Protein AF-A0AAV8VA50-F1 (afdb_monomer)

Organism: NCBI:txid1586481

pLDDT: mean 76.72, std 20.13, range [25.02, 95.19]

Sequence (181 aa):
MITVNNQKGHKFLLEPATVEKYDLPSNEISIQPIIEIFHIEKNKELKMLPRLKENVWYPSHFEKMCVGLSMALLNHDVAATITHLIRSGKIRESHETTAWFLRILFKWFSIMSSTHASVALSHHNSNIYEETVAFLKEFIDIIQKIHVTSGDTGIVHWKPFSKRFASRYPNCFRFTGGISR

Foldseek 3Di:
DDPPPPPLDWWKFFDPVVCVVVVAPARTADCVLVVLLCVVCVPPPDHLLPQQDPCLVVPDPVRVVDVSSVCSSLDLSSLVVSVVCVVVVNDPSNNNVNSVVSVLVNLVVCAVPDPDCVSHCHVPPVVSNVVVVVSVVVSVVRVQRIWIDRPPDDIDRDDVDDVVNCVVCVPPPPPPPPPDD

Secondary structure (DSSP, 8-state):
-------SPPEEE--HHHHHHTT-S-SEE-SHHHHHHHHHHTT-SS-S-TT--GGGTS--TTGGG-HHHHHHHS-HHHHHHHHHHHHTTSS-GGGHHHHHHHHHHHHHHHHHH--STTTSS-TTSHHHHHHHHHHHHHHHHHHHH-EEEPSSS-EEE--SS-HHHHTT-TTTT--------

Solvent-accessible surface area (backbone atoms only — not comparable to full-atom values): 10781 Å² total; per-residue (Å²): 136,84,78,73,79,77,63,84,52,72,42,41,32,54,43,66,74,58,28,64,75,67,72,41,79,33,49,51,49,62,69,59,61,62,53,52,48,52,62,70,39,68,84,43,92,80,50,96,56,78,72,61,53,75,54,69,82,63,52,51,83,69,48,72,70,37,63,67,51,54,49,43,65,48,26,54,67,51,22,53,50,48,50,52,34,31,77,68,69,77,44,66,64,50,44,48,31,29,24,54,49,31,41,53,51,29,52,52,47,53,48,76,67,40,85,48,71,90,66,26,96,32,79,88,44,60,66,64,34,51,53,51,53,53,49,51,54,51,51,51,53,54,63,66,49,32,34,29,34,42,67,101,62,62,83,39,76,57,59,97,65,52,75,71,53,50,74,71,44,73,76,81,74,72,84,70,83,76,82,78,128

Structure (mmCIF, N/CA/C/O backbone):
data_AF-A0AAV8VA50-F1
#
_entry.id   AF-A0AAV8VA50-F1
#
loop_
_atom_site.group_PDB
_atom_site.id
_atom_site.type_symbol
_atom_site.label_atom_id
_atom_site.label_alt_id
_atom_site.label_comp_id
_atom_site.label_asym_id
_atom_site.label_entity_id
_atom_site.label_seq_id
_atom_site.pdbx_PDB_ins_code
_atom_site.Cartn_x
_atom_site.Cartn_y
_atom_site.Cartn_z
_atom_site.occupancy
_atom_site.B_iso_or_equiv
_atom_site.auth_seq_id
_atom_site.auth_comp_id
_atom_site.auth_asym_id
_atom_site.auth_atom_id
_atom_site.pdbx_PDB_model_num
ATOM 1 N N . MET A 1 1 ? -21.918 0.859 18.559 1.00 28.69 1 MET A N 1
ATOM 2 C CA . MET A 1 1 ? -22.172 0.551 17.136 1.00 28.69 1 MET A CA 1
ATOM 3 C C . MET A 1 1 ? -22.003 1.863 16.378 1.00 28.69 1 MET A C 1
ATOM 5 O O . MET A 1 1 ? -22.916 2.673 16.381 1.00 28.69 1 MET A O 1
ATOM 9 N N . ILE A 1 2 ? -20.788 2.177 15.913 1.00 25.02 2 ILE A N 1
ATOM 10 C CA . ILE A 1 2 ? -20.514 3.468 15.260 1.00 25.02 2 ILE A CA 1
ATOM 11 C C . ILE A 1 2 ? -20.780 3.278 13.772 1.00 25.02 2 ILE A C 1
ATOM 13 O O . ILE A 1 2 ? -19.996 2.651 13.064 1.00 25.02 2 ILE A O 1
ATOM 17 N N . THR A 1 3 ? -21.922 3.782 13.323 1.00 25.19 3 THR A N 1
ATOM 18 C CA . THR A 1 3 ? -22.263 3.941 11.914 1.00 25.19 3 THR A CA 1
ATOM 19 C C . THR A 1 3 ? -21.300 4.971 11.331 1.00 25.19 3 THR A C 1
ATOM 21 O O . THR A 1 3 ? -21.495 6.177 11.467 1.00 25.19 3 THR A O 1
ATOM 24 N N . VAL A 1 4 ? -20.212 4.506 10.714 1.00 36.41 4 VAL A N 1
ATOM 25 C CA . VAL A 1 4 ? -19.448 5.342 9.786 1.00 36.41 4 VAL A CA 1
ATOM 26 C C . VAL A 1 4 ? -20.421 5.650 8.657 1.00 36.41 4 VAL A C 1
ATOM 28 O O . VAL A 1 4 ? -20.824 4.742 7.933 1.00 36.41 4 VAL A O 1
ATOM 31 N N . ASN A 1 5 ? -20.880 6.901 8.584 1.00 27.91 5 ASN A N 1
ATOM 32 C CA . ASN A 1 5 ? -21.778 7.371 7.539 1.00 27.91 5 ASN A CA 1
ATOM 33 C C . ASN A 1 5 ? -21.207 6.950 6.184 1.00 27.91 5 ASN A C 1
ATOM 35 O O . ASN A 1 5 ? -20.202 7.493 5.724 1.00 27.91 5 ASN A O 1
ATOM 39 N N . ASN A 1 6 ? -21.843 5.946 5.585 1.00 37.25 6 ASN A N 1
ATOM 40 C CA . ASN A 1 6 ? -21.560 5.458 4.251 1.00 37.25 6 ASN A CA 1
ATOM 41 C C . ASN A 1 6 ? -21.956 6.587 3.293 1.00 37.25 6 ASN A C 1
ATOM 43 O O . ASN A 1 6 ? -23.096 6.660 2.834 1.00 37.25 6 ASN A O 1
ATOM 47 N N . GLN A 1 7 ? -21.042 7.534 3.049 1.00 42.56 7 GLN A N 1
ATOM 48 C CA . GLN A 1 7 ? -21.125 8.371 1.857 1.00 42.56 7 GLN A CA 1
ATOM 49 C C . GLN A 1 7 ? -21.269 7.385 0.706 1.00 42.56 7 GLN A C 1
ATOM 51 O O . GLN A 1 7 ? -20.418 6.509 0.612 1.00 42.56 7 GLN A O 1
ATOM 56 N N . LYS A 1 8 ? -22.353 7.465 -0.080 1.00 49.28 8 LYS A N 1
ATOM 57 C CA . LYS A 1 8 ? -22.613 6.612 -1.255 1.00 49.28 8 LYS A CA 1
ATOM 58 C C . LYS A 1 8 ? -21.298 6.381 -2.012 1.00 49.28 8 LYS A C 1
ATOM 60 O O . LYS A 1 8 ? -20.819 7.266 -2.714 1.00 49.28 8 LYS A O 1
ATOM 65 N N . GLY A 1 9 ? -20.665 5.244 -1.733 1.00 59.44 9 GLY A N 1
ATOM 66 C CA . GLY A 1 9 ? -19.209 5.170 -1.757 1.00 59.44 9 GLY A CA 1
ATOM 67 C C . GLY A 1 9 ? -18.701 4.702 -3.099 1.00 59.44 9 GLY A C 1
ATOM 68 O O . GLY A 1 9 ? -19.169 3.696 -3.626 1.00 59.44 9 GLY A O 1
ATOM 69 N N . HIS A 1 10 ? -17.729 5.423 -3.641 1.00 69.44 10 HIS A N 1
ATOM 70 C CA . HIS A 1 10 ? -16.910 4.918 -4.729 1.00 69.44 10 HIS A CA 1
ATOM 71 C C . HIS A 1 10 ? -16.141 3.689 -4.234 1.00 69.44 10 HIS A C 1
ATOM 73 O O . HIS A 1 10 ? -15.334 3.804 -3.313 1.00 69.44 10 HIS A O 1
ATOM 79 N N . LYS A 1 11 ? -16.403 2.520 -4.821 1.00 81.00 11 LYS A N 1
ATOM 80 C CA . LYS A 1 11 ? -15.622 1.306 -4.553 1.00 81.00 11 LYS A CA 1
ATOM 81 C C . LYS A 1 11 ? -14.537 1.164 -5.600 1.00 81.00 11 LYS A C 1
ATOM 83 O O . LYS A 1 11 ? -14.829 1.318 -6.782 1.00 81.00 11 LYS A O 1
ATOM 88 N N . PHE A 1 12 ? -13.323 0.855 -5.166 1.00 85.00 12 PHE A N 1
ATOM 89 C CA . PHE A 1 12 ? -12.201 0.568 -6.049 1.00 85.00 12 PHE A CA 1
ATOM 90 C C . PHE A 1 12 ? -12.125 -0.940 -6.263 1.00 85.00 12 PHE A C 1
ATOM 92 O O . PHE A 1 12 ? -11.953 -1.691 -5.305 1.00 85.00 12 PHE A O 1
ATOM 99 N N . LEU A 1 13 ? -12.281 -1.374 -7.510 1.00 88.56 13 LEU A N 1
ATOM 100 C CA . LEU A 1 13 ? -12.269 -2.778 -7.900 1.00 88.56 13 LEU A CA 1
ATOM 101 C C . LEU A 1 13 ? -11.095 -3.049 -8.839 1.00 88.56 13 LEU A C 1
ATOM 103 O O . LEU A 1 13 ? -10.863 -2.304 -9.793 1.00 88.56 13 LEU A O 1
ATOM 107 N N . LEU A 1 14 ? -10.376 -4.131 -8.569 1.00 87.62 14 LEU A N 1
ATOM 108 C CA . LEU A 1 14 ? -9.370 -4.696 -9.457 1.00 87.62 14 LEU A CA 1
ATOM 109 C C . LEU A 1 14 ? -10.035 -5.474 -10.596 1.00 87.62 14 LEU A C 1
ATOM 111 O O . LEU A 1 14 ? -11.108 -6.061 -10.431 1.00 87.62 14 LEU A O 1
ATOM 115 N N . GLU A 1 15 ? -9.367 -5.503 -11.747 1.00 88.25 15 GLU A N 1
ATOM 116 C CA . GLU A 1 15 ? -9.744 -6.373 -12.859 1.00 88.25 15 GLU A CA 1
ATOM 117 C C . GLU A 1 15 ? -9.572 -7.853 -12.456 1.00 88.25 15 GLU A C 1
ATOM 119 O O . GLU A 1 15 ? -8.548 -8.193 -11.851 1.00 88.25 15 GLU A O 1
ATOM 124 N N . PRO A 1 16 ? -10.503 -8.757 -12.823 1.00 87.31 16 PRO A N 1
ATOM 125 C CA . PRO A 1 16 ? -10.406 -10.184 -12.495 1.00 87.31 16 PRO A CA 1
ATOM 126 C C . PRO A 1 16 ? -9.080 -10.834 -12.915 1.00 87.31 16 PRO A C 1
ATOM 128 O O . PRO A 1 16 ? -8.490 -11.576 -12.138 1.00 87.31 16 PRO A O 1
ATOM 131 N N . ALA A 1 17 ? -8.543 -10.467 -14.084 1.00 88.88 17 ALA A N 1
ATOM 132 C CA . ALA A 1 17 ? -7.255 -10.969 -14.566 1.00 88.88 17 ALA A CA 1
ATOM 133 C C . ALA A 1 17 ? -6.084 -10.612 -13.631 1.00 88.88 17 ALA A C 1
ATOM 135 O O . ALA A 1 17 ? -5.127 -11.371 -13.500 1.00 88.88 17 ALA A O 1
ATOM 136 N N . THR A 1 18 ? -6.156 -9.460 -12.956 1.00 87.88 18 THR A N 1
ATOM 137 C CA . THR A 1 18 ? -5.148 -9.060 -11.965 1.00 87.88 18 THR A CA 1
ATOM 138 C C . THR A 1 18 ? -5.300 -9.878 -10.684 1.00 87.88 18 THR A C 1
ATOM 140 O O . THR A 1 18 ? -4.304 -10.316 -10.119 1.00 87.88 18 THR A O 1
ATOM 143 N N . VAL A 1 19 ? -6.534 -10.130 -10.245 1.00 90.94 19 VAL A N 1
ATOM 144 C CA . VAL A 1 19 ? -6.821 -10.946 -9.054 1.00 90.94 19 VAL A CA 1
ATOM 145 C C . VAL A 1 19 ? -6.282 -12.366 -9.223 1.00 90.94 19 VAL A C 1
ATOM 147 O O . VAL A 1 19 ? -5.590 -12.851 -8.334 1.00 90.94 19 VAL A O 1
ATOM 150 N N . GLU A 1 20 ? -6.515 -12.989 -10.380 1.00 91.94 20 GLU A N 1
ATOM 151 C CA . GLU A 1 20 ? -6.007 -14.330 -10.698 1.00 91.94 20 GLU A CA 1
ATOM 152 C C . GLU A 1 20 ? -4.478 -14.367 -10.794 1.00 91.94 20 GLU A C 1
ATOM 154 O O . GLU A 1 20 ? -3.840 -15.266 -10.253 1.00 91.94 20 GLU A O 1
ATOM 159 N N . LYS A 1 21 ? -3.865 -13.363 -11.436 1.00 92.00 21 LYS A N 1
ATOM 160 C CA . LYS A 1 21 ? -2.406 -13.295 -11.604 1.00 92.00 21 LYS A CA 1
ATOM 161 C C . LYS A 1 21 ? -1.648 -13.253 -10.272 1.00 92.00 21 LYS A C 1
ATOM 163 O O . LYS A 1 21 ? -0.538 -13.775 -10.196 1.00 92.00 21 LYS A O 1
ATOM 168 N N . TYR A 1 22 ? -2.211 -12.597 -9.259 1.00 90.00 22 TYR A N 1
ATOM 169 C CA . TYR A 1 22 ? -1.572 -12.410 -7.952 1.00 90.00 22 TYR A CA 1
ATOM 170 C C . TYR A 1 22 ? -2.204 -13.240 -6.828 1.00 90.00 22 TYR A C 1
ATOM 172 O O . TYR A 1 22 ? -1.836 -13.027 -5.675 1.00 90.00 22 TYR A O 1
ATOM 180 N N . ASP A 1 23 ? -3.122 -14.157 -7.153 1.00 92.19 23 ASP A N 1
ATOM 181 C CA . ASP A 1 23 ? -3.826 -15.025 -6.196 1.00 92.19 23 ASP A CA 1
ATOM 182 C C . ASP A 1 23 ? -4.460 -14.237 -5.029 1.00 92.19 23 ASP A C 1
ATOM 184 O O . ASP A 1 23 ? -4.255 -14.517 -3.848 1.00 92.19 23 ASP A O 1
ATOM 188 N N . LEU A 1 24 ? -5.179 -13.158 -5.362 1.00 91.94 24 LEU A N 1
ATOM 189 C CA . LEU A 1 24 ? -5.756 -12.261 -4.359 1.00 91.94 24 LEU A CA 1
ATOM 190 C C . LEU A 1 24 ? -7.121 -12.780 -3.866 1.00 91.94 24 LEU A C 1
ATOM 192 O O . LEU A 1 24 ? -7.967 -13.153 -4.679 1.00 91.94 24 LEU A O 1
ATOM 196 N N . PRO A 1 25 ? -7.413 -12.717 -2.552 1.00 90.06 25 PRO A N 1
ATOM 197 C CA . PRO A 1 25 ? -8.649 -13.268 -1.978 1.00 90.06 25 PRO A CA 1
ATOM 198 C C . PRO A 1 25 ? -9.898 -12.421 -2.262 1.00 90.06 25 PRO A C 1
ATOM 200 O O . PRO A 1 25 ? -11.024 -12.856 -2.032 1.00 90.06 25 PRO A O 1
ATOM 203 N N . SER A 1 26 ? -9.717 -11.175 -2.701 1.00 91.62 26 SER A N 1
ATOM 204 C CA . SER A 1 26 ? -10.791 -10.230 -3.005 1.00 91.62 26 SER A CA 1
ATOM 205 C C . SER A 1 26 ? -10.391 -9.325 -4.165 1.00 91.62 26 SER A C 1
ATOM 207 O O . SER A 1 26 ? -9.210 -9.049 -4.373 1.00 91.62 26 SER A O 1
ATOM 209 N N . ASN A 1 27 ? -11.375 -8.801 -4.889 1.00 90.31 27 ASN A N 1
ATOM 210 C CA . ASN A 1 27 ? -11.170 -7.798 -5.930 1.00 90.31 27 ASN A CA 1
ATOM 211 C C . ASN A 1 27 ? -11.314 -6.353 -5.418 1.00 90.31 27 ASN A C 1
ATOM 213 O O . ASN A 1 27 ? -11.042 -5.420 -6.166 1.00 90.31 27 ASN A O 1
ATOM 217 N N . GLU A 1 28 ? -11.755 -6.141 -4.176 1.00 90.12 28 GLU A N 1
ATOM 218 C CA . GLU A 1 28 ? -12.014 -4.804 -3.631 1.00 90.12 28 GLU A CA 1
ATOM 219 C C . GLU A 1 28 ? -10.792 -4.233 -2.894 1.00 90.12 28 GLU A C 1
ATOM 221 O O . GLU A 1 28 ? -10.244 -4.855 -1.981 1.00 90.12 28 GLU A O 1
ATOM 226 N N . ILE A 1 29 ? -10.407 -3.005 -3.249 1.00 90.25 29 ILE A N 1
ATOM 227 C CA . ILE A 1 29 ? -9.445 -2.195 -2.493 1.00 90.25 29 ILE A CA 1
ATOM 228 C C . ILE A 1 29 ? -10.238 -1.279 -1.564 1.00 90.25 29 ILE A C 1
ATOM 230 O O . ILE A 1 29 ? -11.045 -0.462 -2.013 1.00 90.25 29 ILE A O 1
ATOM 234 N N . SER A 1 30 ? -9.993 -1.391 -0.258 1.00 88.50 30 SER A N 1
ATOM 235 C CA . SER A 1 30 ? -10.773 -0.684 0.755 1.00 88.50 30 SER A CA 1
ATOM 236 C C . SER A 1 30 ? -9.888 -0.023 1.800 1.00 88.50 30 SER A C 1
ATOM 238 O O . SER A 1 30 ? -8.818 -0.513 2.133 1.00 88.50 30 SER A O 1
ATOM 240 N N . ILE A 1 31 ? -10.358 1.081 2.380 1.00 87.94 31 ILE A N 1
ATOM 241 C CA . ILE A 1 31 ? -9.683 1.734 3.512 1.00 87.94 31 ILE A CA 1
ATOM 242 C C . ILE A 1 31 ? -10.010 1.067 4.861 1.00 87.94 31 ILE A C 1
ATOM 244 O O . ILE A 1 31 ? -9.336 1.304 5.863 1.00 87.94 31 ILE A O 1
ATOM 248 N N . GLN A 1 32 ? -11.029 0.201 4.885 1.00 89.44 32 GLN A N 1
ATOM 249 C CA . GLN A 1 32 ? -11.508 -0.492 6.083 1.00 89.44 32 GLN A CA 1
ATOM 250 C C . GLN A 1 32 ? -10.420 -1.207 6.900 1.00 89.44 32 GLN A C 1
ATOM 252 O O . GLN A 1 32 ? -10.406 -0.997 8.111 1.00 89.44 32 GLN A O 1
ATOM 257 N N . PRO A 1 33 ? -9.471 -1.973 6.322 1.00 89.81 33 PRO A N 1
ATOM 258 C CA . PRO A 1 33 ? -8.460 -2.640 7.139 1.00 89.81 33 PRO A CA 1
ATOM 259 C C . PRO A 1 33 ? -7.582 -1.658 7.914 1.00 89.81 33 PRO A C 1
ATOM 261 O O . PRO A 1 33 ? -7.209 -1.934 9.048 1.00 89.81 33 PRO A O 1
ATOM 264 N N . ILE A 1 34 ? -7.303 -0.474 7.366 1.00 90.50 34 ILE A N 1
ATOM 265 C CA . ILE A 1 34 ? -6.522 0.550 8.069 1.00 90.50 34 ILE A CA 1
ATOM 266 C C . ILE A 1 34 ? -7.330 1.130 9.242 1.00 90.50 34 ILE A C 1
ATOM 268 O O . ILE A 1 34 ? -6.785 1.369 10.320 1.00 90.50 34 ILE A O 1
ATOM 272 N N . ILE A 1 35 ? -8.642 1.312 9.060 1.00 89.56 35 ILE A N 1
ATOM 273 C CA . ILE A 1 35 ? -9.551 1.736 10.133 1.00 89.56 35 ILE A CA 1
ATOM 274 C C . ILE A 1 35 ? -9.602 0.667 11.231 1.00 89.56 35 ILE A C 1
ATOM 276 O O . ILE A 1 35 ? -9.486 1.003 12.410 1.00 89.56 35 ILE A O 1
ATOM 280 N N 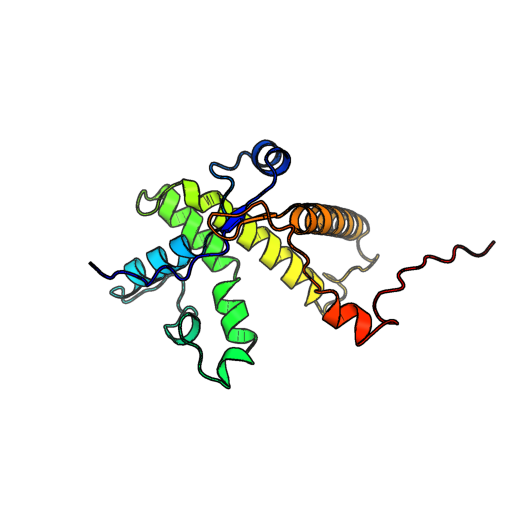. GLU A 1 36 ? -9.743 -0.611 10.870 1.00 90.50 36 GLU A N 1
ATOM 281 C CA . GLU A 1 36 ? -9.747 -1.739 11.812 1.00 90.50 36 GLU A CA 1
ATOM 282 C C . GLU A 1 36 ? -8.446 -1.768 12.636 1.00 90.50 36 GLU A C 1
ATOM 284 O O . GLU A 1 36 ? -8.497 -1.829 13.867 1.00 90.50 36 GLU A O 1
ATOM 289 N N . ILE A 1 37 ? -7.285 -1.609 11.987 1.00 90.69 37 ILE A N 1
ATOM 290 C CA . ILE A 1 37 ? -5.981 -1.514 12.665 1.00 90.69 37 ILE A CA 1
ATOM 291 C C . ILE A 1 37 ? -5.958 -0.355 13.653 1.00 90.69 37 ILE A C 1
ATOM 293 O O . ILE A 1 37 ? -5.591 -0.541 14.813 1.00 90.69 37 ILE A O 1
ATOM 297 N N . PHE A 1 38 ? -6.385 0.830 13.220 1.00 89.62 38 PHE A N 1
ATOM 298 C CA . PHE A 1 38 ? -6.376 2.016 14.067 1.00 89.62 38 PHE A CA 1
ATOM 299 C C . PHE A 1 38 ? -7.179 1.808 15.363 1.00 89.62 38 PHE A C 1
ATOM 301 O O . PHE A 1 38 ? -6.736 2.209 16.440 1.00 89.62 38 PHE A O 1
ATOM 308 N N . HIS A 1 39 ? -8.320 1.119 15.285 1.00 88.75 39 HIS A N 1
ATOM 309 C CA . HIS A 1 39 ? -9.128 0.782 16.459 1.00 88.75 39 HIS A CA 1
ATOM 310 C C . HIS A 1 39 ? -8.465 -0.275 17.352 1.00 88.75 39 HIS A C 1
ATOM 312 O O . HIS A 1 39 ? -8.472 -0.125 18.573 1.00 88.75 39 HIS A O 1
ATOM 318 N N . ILE A 1 40 ? -7.854 -1.311 16.766 1.00 88.75 40 ILE A N 1
ATOM 319 C CA . ILE A 1 40 ? -7.131 -2.359 17.507 1.00 88.75 40 ILE A CA 1
ATOM 320 C C . ILE A 1 40 ? -5.931 -1.775 18.268 1.00 88.75 40 ILE A C 1
ATOM 322 O O . ILE A 1 40 ? -5.599 -2.232 19.363 1.00 88.75 40 ILE A O 1
ATOM 326 N N . GLU A 1 41 ? -5.255 -0.782 17.693 1.00 87.75 41 GLU A N 1
ATOM 327 C CA . GLU A 1 41 ? -4.063 -0.168 18.283 1.00 87.75 41 GLU A CA 1
ATOM 328 C C . GLU A 1 41 ? -4.363 0.999 19.224 1.00 87.75 41 GLU A C 1
ATOM 330 O O . GLU A 1 41 ? -3.473 1.416 19.964 1.00 87.75 41 GLU A O 1
ATOM 335 N N . LYS A 1 42 ? -5.599 1.516 19.248 1.00 85.31 42 LYS A N 1
ATOM 336 C CA . LYS A 1 42 ? -5.959 2.709 20.031 1.00 85.31 42 LYS A CA 1
ATOM 337 C C . LYS A 1 42 ? -5.609 2.584 21.518 1.00 85.31 42 LYS A C 1
ATOM 339 O O . LYS A 1 42 ? -5.127 3.553 22.096 1.00 85.31 42 LYS A O 1
ATOM 344 N N . ASN A 1 43 ? -5.795 1.394 22.091 1.00 83.69 43 ASN A N 1
ATOM 345 C CA . ASN A 1 43 ? -5.610 1.122 23.522 1.00 83.69 43 ASN A CA 1
ATOM 346 C C . ASN A 1 43 ? -4.264 0.457 23.864 1.00 83.69 43 ASN A C 1
ATOM 348 O O . ASN A 1 43 ? -4.067 0.040 25.001 1.00 83.69 43 ASN A O 1
ATOM 352 N N . LYS A 1 44 ? -3.354 0.301 22.895 1.00 86.19 44 LYS A N 1
ATOM 353 C CA . LYS A 1 44 ? -2.034 -0.294 23.136 1.00 86.19 44 LYS A CA 1
ATOM 354 C C . LYS A 1 44 ? -1.008 0.795 23.425 1.00 86.19 44 LYS A C 1
ATOM 356 O O . LYS A 1 44 ? -0.966 1.802 22.720 1.00 86.19 44 LYS A O 1
ATOM 361 N N . GLU A 1 45 ? -0.137 0.548 24.399 1.00 85.19 45 GLU A N 1
ATOM 362 C CA . GLU A 1 45 ? 1.016 1.417 24.669 1.00 85.19 45 GLU A CA 1
ATOM 363 C C . GLU A 1 45 ? 2.040 1.364 23.527 1.00 85.19 45 GLU A C 1
ATOM 365 O O . GLU A 1 45 ? 2.550 2.394 23.091 1.00 85.19 45 GLU A O 1
ATOM 370 N N . LEU A 1 46 ? 2.282 0.166 22.983 1.00 87.12 46 LEU A N 1
ATOM 371 C CA . LEU A 1 46 ? 3.161 -0.056 21.836 1.00 87.12 46 LEU A CA 1
ATOM 372 C C . LEU A 1 46 ? 2.328 -0.309 20.576 1.00 87.12 46 LEU A C 1
ATOM 374 O O . LEU A 1 46 ? 1.647 -1.332 20.452 1.00 87.12 46 LEU A O 1
ATOM 378 N N . LYS A 1 47 ? 2.386 0.642 19.642 1.00 88.88 47 LYS A N 1
ATOM 379 C CA . LYS A 1 47 ? 1.690 0.593 18.349 1.00 88.88 47 LYS A CA 1
ATOM 380 C C . LYS A 1 47 ? 2.647 0.138 17.254 1.00 88.88 47 LYS A C 1
ATOM 382 O O . LYS A 1 47 ? 3.786 0.599 17.217 1.00 88.88 47 LYS A O 1
ATOM 387 N N . MET A 1 48 ? 2.178 -0.710 16.342 1.00 88.38 48 MET A N 1
ATOM 388 C CA . MET A 1 48 ? 2.924 -1.088 15.138 1.00 88.38 48 MET A CA 1
ATOM 389 C C . MET A 1 48 ? 3.022 0.099 14.176 1.00 88.38 48 MET A C 1
ATOM 391 O O . MET A 1 48 ? 4.035 0.265 13.502 1.00 88.38 48 MET A O 1
ATOM 395 N N . LEU A 1 49 ? 2.002 0.968 14.159 1.00 90.25 49 LEU A N 1
ATOM 396 C CA . LEU A 1 49 ? 1.931 2.135 13.279 1.00 90.25 49 LEU A CA 1
ATOM 397 C C . LEU A 1 49 ? 1.912 3.456 14.071 1.00 90.25 49 LEU A C 1
ATOM 399 O O . LEU A 1 49 ? 0.918 4.184 14.043 1.00 90.25 49 LEU A O 1
ATOM 403 N N . PRO A 1 50 ? 3.013 3.852 14.741 1.00 88.31 50 PRO A N 1
ATOM 404 C CA . PRO A 1 50 ? 3.048 5.067 15.567 1.00 88.31 50 PRO A CA 1
ATOM 405 C C . PRO A 1 50 ? 2.861 6.365 14.761 1.00 88.31 50 PRO A C 1
ATOM 407 O O . PRO A 1 50 ? 2.507 7.406 15.315 1.00 88.31 50 PRO A O 1
ATOM 410 N N . ARG A 1 51 ? 3.099 6.318 13.443 1.00 87.06 51 ARG A N 1
ATOM 411 C CA . ARG A 1 51 ? 2.916 7.454 12.525 1.00 87.06 51 ARG A CA 1
ATOM 412 C C . ARG A 1 51 ? 1.452 7.666 12.123 1.00 87.06 51 ARG A C 1
ATOM 414 O O . ARG A 1 51 ? 1.119 8.749 11.647 1.00 87.06 51 ARG A O 1
ATOM 421 N N . LEU A 1 52 ? 0.587 6.669 12.323 1.00 87.94 52 LEU A N 1
ATOM 422 C CA . LEU A 1 52 ? -0.831 6.746 11.989 1.00 87.94 52 LEU A CA 1
ATOM 423 C C . LEU A 1 52 ? -1.591 7.444 13.130 1.00 87.94 52 LEU A C 1
ATOM 425 O O . LEU A 1 52 ? -1.814 6.876 14.199 1.00 87.94 52 LEU A O 1
ATOM 429 N N . LYS A 1 53 ? -1.960 8.707 12.907 1.00 85.00 53 LYS A N 1
ATOM 430 C CA . LYS A 1 53 ? -2.669 9.562 13.876 1.00 85.00 53 LYS A CA 1
ATOM 431 C C . LYS A 1 53 ? -4.130 9.768 13.472 1.00 85.00 53 LYS A C 1
ATOM 433 O O . LYS A 1 53 ? -4.482 9.573 12.312 1.00 85.00 53 LYS A O 1
ATOM 438 N N . GLU A 1 54 ? -4.964 10.239 14.403 1.00 84.44 54 GLU A N 1
ATOM 439 C CA . GLU A 1 54 ? -6.382 10.550 14.129 1.00 84.44 54 GLU A CA 1
ATOM 440 C C . GLU A 1 54 ? -6.554 11.583 13.002 1.00 84.44 54 GLU A C 1
ATOM 442 O O . GLU A 1 54 ? -7.484 11.491 12.201 1.00 84.44 54 GLU A O 1
ATOM 447 N N . ASN A 1 55 ? -5.592 12.497 12.872 1.00 84.00 55 ASN A N 1
ATOM 448 C CA . ASN A 1 55 ? -5.564 13.560 11.868 1.00 84.00 55 ASN A CA 1
ATOM 449 C C . ASN A 1 55 ? -5.478 13.028 10.425 1.00 84.00 55 ASN A C 1
ATOM 451 O O . ASN A 1 55 ? -5.719 13.774 9.483 1.00 84.00 55 ASN A O 1
ATOM 455 N N . VAL A 1 56 ? -5.148 11.747 10.227 1.00 82.56 56 VAL A N 1
ATOM 456 C CA . VAL A 1 56 ? -5.180 11.106 8.903 1.00 82.56 56 VAL A CA 1
ATOM 457 C C . VAL A 1 56 ? -6.619 10.920 8.417 1.00 82.56 56 VAL A C 1
ATOM 459 O O . VAL A 1 56 ? -6.890 11.055 7.226 1.00 82.56 56 VAL A O 1
ATOM 462 N N . TRP A 1 57 ? -7.553 10.657 9.333 1.00 82.62 57 TRP A N 1
ATOM 463 C CA . TRP A 1 57 ? -8.972 10.468 9.021 1.00 82.62 57 TRP A CA 1
ATOM 464 C C . TRP A 1 57 ? -9.698 11.799 8.849 1.00 82.62 57 TRP A C 1
ATOM 466 O O . TRP A 1 57 ? -10.535 11.951 7.961 1.00 82.62 57 TRP A O 1
ATOM 476 N N . TYR A 1 58 ? -9.347 12.770 9.692 1.00 84.50 58 TYR A N 1
ATOM 477 C CA . TYR A 1 58 ? -9.974 14.087 9.733 1.00 84.50 58 TYR A CA 1
ATOM 478 C C . TYR A 1 58 ? -8.915 15.190 9.629 1.00 84.50 58 TYR A C 1
ATOM 480 O O . TYR A 1 58 ? -8.683 15.911 10.601 1.00 84.50 58 TYR A O 1
ATOM 488 N N . PRO A 1 59 ? -8.247 15.329 8.469 1.00 85.00 59 PRO A N 1
ATOM 489 C CA . PRO A 1 59 ? -7.193 16.318 8.312 1.00 85.00 59 PRO A CA 1
ATOM 490 C C . PRO A 1 59 ? -7.773 17.735 8.290 1.00 85.00 59 PRO A C 1
ATOM 492 O O . PRO A 1 59 ? -8.731 18.034 7.563 1.00 85.00 59 PRO A O 1
ATOM 495 N N . SER A 1 60 ? -7.140 18.636 9.036 1.00 86.00 60 SER A N 1
ATOM 496 C CA . SER A 1 60 ? -7.352 20.080 8.923 1.00 86.00 60 SER A CA 1
ATOM 497 C C . SER A 1 60 ? -6.942 20.612 7.542 1.00 86.00 60 SER A C 1
ATOM 499 O O . SER A 1 60 ? -6.327 19.920 6.727 1.00 86.00 60 SER A O 1
ATOM 501 N N . HIS A 1 61 ? -7.268 21.876 7.251 1.00 85.38 61 HIS A N 1
ATOM 502 C CA . HIS A 1 61 ? -6.925 22.504 5.969 1.00 85.38 61 HIS A CA 1
ATOM 503 C C . HIS A 1 61 ? -5.418 22.442 5.657 1.00 85.38 61 HIS A C 1
ATOM 505 O O . HIS A 1 61 ? -5.036 22.132 4.531 1.00 85.38 61 HIS A O 1
ATOM 511 N N . PHE A 1 62 ? -4.565 22.683 6.655 1.00 83.62 62 PHE A N 1
ATOM 512 C CA . PHE A 1 62 ? -3.110 22.608 6.499 1.00 83.62 62 PHE A CA 1
ATOM 513 C C . PHE A 1 62 ? -2.620 21.167 6.336 1.00 83.62 62 PHE A C 1
ATOM 515 O O . PHE A 1 62 ? -1.748 20.888 5.518 1.00 83.62 62 PHE A O 1
ATOM 522 N N . GLU A 1 63 ? -3.217 20.234 7.071 1.00 84.06 63 GLU A N 1
ATOM 523 C CA . GLU A 1 63 ? -2.839 18.822 7.044 1.00 84.06 63 GLU A CA 1
ATOM 524 C C . GLU A 1 63 ? -3.154 18.144 5.712 1.00 84.06 63 GLU A C 1
ATOM 526 O O . GLU A 1 63 ? -2.392 17.287 5.276 1.00 84.06 63 GLU A O 1
ATOM 531 N N . LYS A 1 64 ? -4.197 18.589 5.000 1.00 83.81 64 LYS A N 1
ATOM 532 C CA . LYS A 1 64 ? -4.481 18.138 3.625 1.00 83.81 64 LYS A CA 1
ATOM 533 C C . LYS A 1 64 ? -3.344 18.438 2.644 1.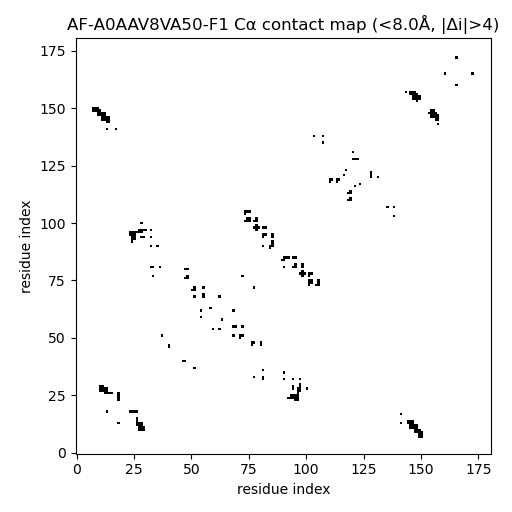00 83.81 64 LYS A C 1
ATOM 535 O O . LYS A 1 64 ? -3.211 17.734 1.649 1.00 83.81 64 LYS A O 1
ATOM 540 N N . MET A 1 65 ? -2.528 19.457 2.920 1.00 83.94 65 MET A N 1
ATOM 541 C CA . MET A 1 65 ? -1.352 19.806 2.113 1.00 83.94 65 MET A CA 1
ATOM 542 C C . MET A 1 65 ? -0.086 19.067 2.569 1.00 83.94 65 MET A C 1
ATOM 544 O O . MET A 1 65 ? 0.945 19.119 1.899 1.00 83.94 65 MET A O 1
ATOM 548 N N . CYS A 1 66 ? -0.136 18.373 3.710 1.00 85.56 66 CYS A N 1
ATOM 549 C CA . CYS A 1 66 ? 1.007 17.671 4.270 1.00 85.56 66 CYS A CA 1
ATOM 550 C C . CYS A 1 66 ? 1.143 16.274 3.654 1.00 85.56 66 CYS A C 1
ATOM 552 O O . CYS A 1 66 ? 0.493 15.312 4.071 1.00 85.56 66 CYS A O 1
ATOM 554 N N . VAL A 1 67 ? 2.066 16.139 2.699 1.00 84.94 67 VAL A N 1
ATOM 555 C CA . VAL A 1 67 ? 2.414 14.847 2.078 1.00 84.94 67 VAL A CA 1
ATOM 556 C C . VAL A 1 67 ? 2.853 13.821 3.130 1.00 84.94 67 VAL A C 1
ATOM 558 O O . VAL A 1 67 ? 2.567 12.637 2.985 1.00 84.94 67 VAL A O 1
ATOM 561 N N . GLY A 1 68 ? 3.456 14.266 4.238 1.00 86.56 68 GLY A N 1
ATOM 562 C CA . GLY A 1 68 ? 3.868 13.397 5.343 1.00 86.56 68 GLY A CA 1
ATOM 563 C C . GLY A 1 68 ? 2.725 12.579 5.958 1.00 86.56 68 GLY A C 1
ATOM 564 O O . GLY A 1 68 ? 2.936 11.422 6.314 1.00 86.56 68 GLY A O 1
ATOM 565 N N . LEU A 1 69 ? 1.504 13.126 6.025 1.00 86.62 69 LEU A N 1
ATOM 566 C CA . LEU A 1 69 ? 0.336 12.382 6.515 1.00 86.62 69 LEU A CA 1
ATOM 567 C C . LEU A 1 69 ? -0.125 11.316 5.517 1.00 86.62 69 LEU A C 1
ATOM 569 O O . LEU A 1 69 ? -0.439 10.197 5.916 1.00 86.62 69 LEU A O 1
ATOM 573 N N . SER A 1 70 ? -0.093 11.633 4.220 1.00 87.25 70 SER A N 1
ATOM 574 C CA . SER A 1 70 ? -0.378 10.652 3.163 1.00 87.25 70 SER A CA 1
ATOM 575 C C . SER A 1 70 ? 0.672 9.540 3.151 1.00 87.25 70 SER A C 1
ATOM 577 O O . SER A 1 70 ? 0.333 8.369 3.026 1.00 87.25 70 SER A O 1
ATOM 579 N N . MET A 1 71 ? 1.940 9.887 3.371 1.00 86.88 71 MET A N 1
ATOM 580 C CA . MET A 1 71 ? 3.042 8.930 3.473 1.00 86.88 71 MET A CA 1
ATOM 581 C C . MET A 1 71 ? 2.947 8.033 4.701 1.00 86.88 71 MET A C 1
ATOM 583 O O . MET A 1 71 ? 3.324 6.871 4.625 1.00 86.88 71 MET A O 1
ATOM 587 N N . ALA A 1 72 ? 2.433 8.539 5.823 1.00 88.94 72 ALA A N 1
ATOM 588 C CA . ALA A 1 72 ? 2.171 7.710 6.995 1.00 88.94 72 ALA A CA 1
ATOM 589 C C . ALA A 1 72 ? 1.074 6.665 6.725 1.00 88.94 72 ALA A C 1
ATOM 591 O O . ALA A 1 72 ? 1.164 5.550 7.234 1.00 88.94 72 ALA A O 1
ATOM 592 N N . LEU A 1 73 ? 0.070 7.017 5.913 1.00 89.69 73 LEU A N 1
ATOM 593 C CA . LEU A 1 73 ? -1.026 6.131 5.517 1.00 89.69 73 LEU A CA 1
ATOM 594 C C . LEU A 1 73 ? -0.603 5.102 4.456 1.00 89.69 73 LEU A C 1
ATOM 596 O O . LEU A 1 73 ? -0.950 3.930 4.560 1.00 89.69 73 LEU A O 1
ATOM 600 N N . LEU A 1 74 ? 0.143 5.536 3.440 1.00 89.19 74 LEU A N 1
ATOM 601 C CA . LEU A 1 74 ? 0.536 4.728 2.279 1.00 89.19 74 LEU A CA 1
ATOM 602 C C . LEU A 1 74 ? 1.905 4.054 2.459 1.00 89.19 74 LEU A C 1
ATOM 604 O O . LEU A 1 74 ? 2.623 3.823 1.491 1.00 89.19 74 LEU A O 1
ATOM 608 N N . ASN A 1 75 ? 2.291 3.775 3.703 1.00 90.81 75 ASN A N 1
ATOM 609 C CA . ASN A 1 75 ? 3.593 3.206 4.027 1.00 90.81 75 ASN A CA 1
ATOM 610 C C . ASN A 1 75 ? 3.602 1.676 3.866 1.00 90.81 75 ASN A C 1
ATOM 612 O O . ASN A 1 75 ? 2.605 0.998 4.127 1.00 90.81 75 ASN A O 1
ATOM 616 N N . HIS A 1 76 ? 4.770 1.120 3.552 1.00 91.94 76 HIS A N 1
ATOM 617 C CA . HIS A 1 76 ? 5.025 -0.318 3.576 1.00 91.94 76 HIS A CA 1
ATOM 618 C C . HIS A 1 76 ? 4.690 -0.957 4.935 1.00 91.94 76 HIS A C 1
ATOM 620 O O . HIS A 1 76 ? 4.125 -2.051 4.979 1.00 91.94 76 HIS A O 1
ATOM 626 N N . ASP A 1 77 ? 4.972 -0.261 6.042 1.00 92.81 77 ASP A N 1
ATOM 627 C CA . ASP A 1 77 ? 4.691 -0.757 7.398 1.00 92.81 77 ASP A CA 1
ATOM 628 C C . ASP A 1 77 ? 3.198 -1.040 7.614 1.00 92.81 77 ASP A C 1
ATOM 630 O O . ASP A 1 77 ? 2.836 -1.999 8.300 1.00 92.81 77 ASP A O 1
ATOM 634 N N . VAL A 1 78 ? 2.317 -0.247 6.988 1.00 93.44 78 VAL A N 1
ATOM 635 C CA . VAL A 1 78 ? 0.862 -0.445 7.055 1.00 93.44 78 VAL A CA 1
ATOM 636 C C . VAL A 1 78 ? 0.492 -1.759 6.381 1.00 93.44 78 VAL A C 1
ATOM 638 O O . VAL A 1 78 ? -0.205 -2.578 6.975 1.00 93.44 78 VAL A O 1
ATOM 641 N N . ALA A 1 79 ? 1.025 -2.016 5.185 1.00 94.25 79 ALA A N 1
ATOM 642 C CA . ALA A 1 79 ? 0.798 -3.273 4.483 1.00 94.25 79 ALA A CA 1
ATOM 643 C C . ALA A 1 79 ? 1.345 -4.487 5.250 1.00 94.25 79 ALA A C 1
ATOM 645 O O . ALA A 1 79 ? 0.685 -5.521 5.332 1.00 94.25 79 ALA A O 1
ATOM 646 N N . ALA A 1 80 ? 2.538 -4.373 5.841 1.00 94.75 80 ALA A N 1
ATOM 647 C CA . ALA A 1 80 ? 3.115 -5.429 6.671 1.00 94.75 80 ALA A CA 1
ATOM 648 C C . ALA A 1 80 ? 2.251 -5.719 7.911 1.00 94.75 80 ALA A C 1
ATOM 650 O O . ALA A 1 80 ? 2.007 -6.880 8.242 1.00 94.75 80 ALA A O 1
ATOM 651 N N . THR A 1 81 ? 1.732 -4.668 8.549 1.00 94.31 81 THR A N 1
ATOM 652 C CA . THR A 1 81 ? 0.841 -4.772 9.711 1.00 94.31 81 THR A CA 1
ATOM 653 C C . THR A 1 81 ? -0.485 -5.443 9.349 1.00 94.31 81 THR A C 1
ATOM 655 O O . THR A 1 81 ? -0.933 -6.323 10.084 1.00 94.31 81 THR A O 1
ATOM 658 N N . ILE A 1 82 ? -1.085 -5.098 8.199 1.00 94.50 82 ILE A N 1
ATOM 659 C CA . ILE A 1 82 ? -2.302 -5.761 7.696 1.00 94.50 82 ILE A CA 1
ATOM 660 C C . ILE A 1 82 ? -2.056 -7.266 7.537 1.00 94.50 82 ILE A C 1
ATOM 662 O O . ILE A 1 82 ? -2.761 -8.060 8.157 1.00 94.50 82 ILE A O 1
ATOM 666 N N . THR A 1 83 ? -1.020 -7.670 6.795 1.00 94.62 83 THR A N 1
ATOM 667 C CA . THR A 1 83 ? -0.709 -9.095 6.592 1.00 94.62 83 THR A CA 1
ATOM 668 C C . THR A 1 83 ? -0.419 -9.814 7.917 1.00 94.62 83 THR A C 1
ATOM 670 O O . THR A 1 83 ? -0.846 -10.950 8.117 1.00 94.62 83 THR A O 1
ATOM 673 N N . HIS A 1 84 ? 0.273 -9.170 8.863 1.00 94.75 84 HIS A N 1
ATOM 674 C CA . HIS A 1 84 ? 0.528 -9.756 10.183 1.00 94.75 84 HIS A CA 1
ATOM 675 C C . HIS A 1 84 ? -0.767 -10.000 10.978 1.00 94.75 84 HIS A C 1
ATOM 677 O O . HIS A 1 84 ? -0.924 -11.047 11.613 1.00 94.75 84 HIS A O 1
ATOM 683 N N . LEU A 1 85 ? -1.714 -9.062 10.933 1.00 92.75 85 LEU A N 1
ATOM 684 C CA . LEU A 1 85 ? -2.988 -9.177 11.644 1.00 92.75 85 LEU A CA 1
ATOM 685 C C . LEU A 1 85 ? -3.955 -10.163 10.984 1.00 92.75 85 LEU A C 1
ATOM 687 O O . LEU A 1 85 ? -4.702 -10.821 11.710 1.00 92.75 85 LEU A O 1
ATOM 691 N N . ILE A 1 86 ? -3.891 -10.319 9.658 1.00 94.38 86 ILE A N 1
ATOM 692 C CA . ILE A 1 86 ? -4.582 -11.389 8.923 1.00 94.38 86 ILE A CA 1
ATOM 693 C C . ILE A 1 86 ? -4.059 -12.752 9.381 1.00 94.38 86 ILE A C 1
ATOM 695 O O . ILE A 1 86 ? -4.836 -13.588 9.830 1.00 94.38 86 ILE A O 1
ATOM 699 N N . ARG A 1 87 ? -2.732 -12.948 9.389 1.00 93.50 87 ARG A N 1
ATOM 700 C CA . ARG A 1 87 ? -2.102 -14.194 9.875 1.00 93.50 87 ARG A CA 1
ATOM 701 C C . ARG A 1 87 ? -2.416 -14.494 11.340 1.00 93.50 87 ARG A C 1
ATOM 703 O O . ARG A 1 87 ? -2.478 -15.650 11.734 1.00 93.50 87 ARG A O 1
ATOM 710 N N . SER A 1 88 ? -2.621 -13.452 12.142 1.00 92.00 88 SER A N 1
ATOM 711 C CA . SER A 1 88 ? -3.018 -13.573 13.548 1.00 92.00 88 SER A CA 1
ATOM 712 C C . SER A 1 88 ? -4.527 -13.795 13.745 1.00 92.00 88 SER A C 1
ATOM 714 O O . SER A 1 88 ? -4.976 -13.839 14.888 1.00 92.00 88 SER A O 1
ATOM 716 N N . GLY A 1 89 ? -5.322 -13.856 12.669 1.00 90.69 89 GLY A N 1
ATOM 717 C CA . GLY A 1 89 ? -6.776 -14.049 12.713 1.00 90.69 89 GLY A CA 1
ATOM 718 C C . GLY A 1 89 ? -7.569 -12.868 13.286 1.00 90.69 89 GLY A C 1
ATOM 719 O O . GLY A 1 89 ? -8.725 -13.033 13.664 1.00 90.69 89 GLY A O 1
ATOM 720 N N . LYS A 1 90 ? -6.966 -11.676 13.393 1.00 90.06 90 LYS A N 1
ATOM 721 C CA . LYS A 1 90 ? -7.611 -10.487 13.991 1.00 90.06 90 LYS A CA 1
ATOM 722 C C . LYS A 1 90 ? -8.407 -9.660 12.984 1.00 90.06 90 LYS A C 1
ATOM 724 O O . LYS A 1 90 ? -9.243 -8.858 13.387 1.00 90.06 90 LYS A O 1
ATOM 729 N N . ILE A 1 91 ? -8.098 -9.817 11.701 1.00 91.25 91 ILE A N 1
ATOM 730 C CA . ILE A 1 91 ? -8.631 -9.049 10.574 1.00 91.25 91 ILE A CA 1
ATOM 731 C C . ILE A 1 91 ? -8.996 -10.038 9.454 1.00 91.25 91 ILE A C 1
ATOM 733 O O . ILE A 1 91 ? -8.387 -11.102 9.347 1.00 91.25 91 ILE A O 1
ATOM 737 N N . ARG A 1 92 ? -10.002 -9.706 8.634 1.00 91.06 92 ARG A N 1
ATOM 738 C CA . ARG A 1 92 ? -10.470 -10.562 7.526 1.00 91.06 92 ARG A CA 1
ATOM 739 C C . ARG A 1 92 ? -9.400 -10.750 6.447 1.00 91.06 92 ARG A C 1
ATOM 741 O O . ARG A 1 92 ? -8.737 -9.793 6.064 1.00 91.06 92 ARG A O 1
ATOM 748 N N . GLU A 1 93 ? -9.328 -11.949 5.879 1.00 91.25 93 GLU A N 1
ATOM 749 C CA . GLU A 1 93 ? -8.394 -12.289 4.795 1.00 91.25 93 GLU A CA 1
ATOM 750 C C . GLU A 1 93 ? -8.645 -11.500 3.501 1.00 91.25 93 GLU A C 1
ATOM 752 O O . GLU A 1 93 ? -7.702 -11.151 2.799 1.00 91.25 93 GLU A O 1
ATOM 757 N N . SER A 1 94 ? -9.893 -11.085 3.248 1.00 90.44 94 SER A N 1
ATOM 758 C CA . SER A 1 94 ? -10.263 -10.215 2.118 1.00 90.44 94 SER A CA 1
ATOM 759 C C . SER A 1 94 ? -9.462 -8.908 2.049 1.00 90.44 94 SER A C 1
ATOM 761 O O . SER A 1 94 ? -9.439 -8.242 1.018 1.00 90.44 94 SER A O 1
ATOM 763 N N . HIS A 1 95 ? -8.840 -8.508 3.159 1.00 92.00 95 HIS A N 1
ATOM 764 C CA . HIS A 1 95 ? -8.037 -7.298 3.256 1.00 92.00 95 HIS A CA 1
ATOM 765 C C . HIS A 1 95 ? -6.606 -7.455 2.722 1.00 92.00 95 HIS A C 1
ATOM 767 O O . HIS A 1 95 ? -5.929 -6.440 2.533 1.00 92.00 95 HIS A O 1
ATOM 773 N N . GLU A 1 96 ? -6.149 -8.675 2.419 1.00 93.38 96 GLU A N 1
ATOM 774 C CA . GLU A 1 96 ? -4.821 -8.913 1.830 1.00 93.38 96 GLU A CA 1
ATOM 775 C C . GLU A 1 96 ? -4.684 -8.207 0.471 1.00 93.38 96 GLU A C 1
ATOM 777 O O . GLU A 1 96 ? -3.637 -7.635 0.176 1.00 93.38 96 GLU A O 1
ATOM 782 N N . THR A 1 97 ? -5.771 -8.103 -0.301 1.00 93.50 97 THR A N 1
ATOM 783 C CA . THR A 1 97 ? -5.834 -7.313 -1.544 1.00 93.50 97 THR A CA 1
ATOM 784 C C . THR A 1 97 ? -5.427 -5.852 -1.328 1.00 93.50 97 THR A C 1
ATOM 786 O O . THR A 1 97 ? -4.697 -5.267 -2.131 1.00 93.50 97 THR A O 1
ATOM 789 N N . THR A 1 98 ? -5.852 -5.252 -0.212 1.00 93.44 98 THR A N 1
ATOM 790 C CA . THR A 1 98 ? -5.475 -3.873 0.131 1.00 93.44 98 THR A CA 1
ATOM 791 C C . THR A 1 98 ? -4.011 -3.796 0.563 1.00 93.44 98 THR A C 1
ATOM 793 O O . THR A 1 98 ? -3.306 -2.870 0.163 1.00 93.44 98 THR A O 1
ATOM 796 N N . ALA A 1 99 ? -3.522 -4.769 1.339 1.00 94.25 99 ALA A N 1
ATOM 797 C CA . ALA A 1 99 ? -2.112 -4.832 1.728 1.00 94.25 99 ALA A CA 1
ATOM 798 C C . ALA A 1 99 ? -1.192 -4.945 0.503 1.00 94.25 99 ALA A C 1
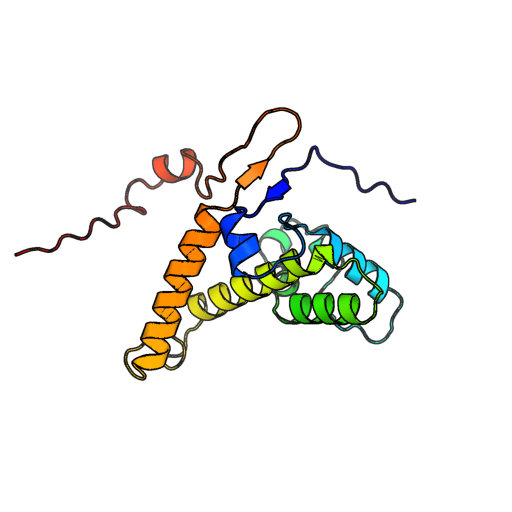ATOM 800 O O . ALA A 1 99 ? -0.212 -4.208 0.389 1.00 94.25 99 ALA A O 1
ATOM 801 N N . TRP A 1 100 ? -1.541 -5.818 -0.442 1.00 95.19 100 TRP A N 1
ATOM 802 C CA . TRP A 1 100 ? -0.852 -5.968 -1.721 1.00 95.19 100 TRP A CA 1
ATOM 803 C C . TRP A 1 100 ? -0.817 -4.650 -2.503 1.00 95.19 100 TRP A C 1
ATOM 805 O O . TRP A 1 100 ? 0.258 -4.200 -2.909 1.00 95.19 100 TRP A O 1
ATOM 815 N N . PHE A 1 101 ? -1.962 -3.972 -2.628 1.00 93.69 101 PHE A N 1
ATOM 816 C CA . PHE A 1 101 ? -2.042 -2.697 -3.340 1.00 93.69 101 PHE A CA 1
ATOM 817 C C . PHE A 1 101 ? -1.161 -1.617 -2.694 1.00 93.69 101 PHE A C 1
ATOM 819 O O . PHE A 1 101 ? -0.428 -0.915 -3.393 1.00 93.69 101 PHE A O 1
ATOM 826 N N . LEU A 1 102 ? -1.163 -1.518 -1.360 1.00 93.88 102 LEU A N 1
ATOM 827 C CA . LEU A 1 102 ? -0.308 -0.582 -0.625 1.00 93.88 102 LEU A CA 1
ATOM 828 C C . LEU A 1 102 ? 1.186 -0.855 -0.848 1.00 93.88 102 LEU A C 1
ATOM 830 O O . LEU A 1 102 ? 1.950 0.095 -1.004 1.00 93.88 102 LEU A O 1
ATOM 834 N N . ARG A 1 103 ? 1.616 -2.125 -0.920 1.00 94.38 103 ARG A N 1
ATOM 835 C CA . ARG A 1 103 ? 3.019 -2.472 -1.229 1.00 94.38 103 ARG A CA 1
ATOM 836 C C . ARG A 1 103 ? 3.426 -1.985 -2.611 1.00 94.38 103 ARG A C 1
ATOM 838 O O . ARG A 1 103 ? 4.494 -1.395 -2.764 1.00 94.38 103 ARG A O 1
ATOM 845 N N . ILE A 1 104 ? 2.576 -2.223 -3.606 1.00 93.31 104 ILE A N 1
ATOM 846 C CA . ILE A 1 104 ? 2.827 -1.803 -4.984 1.00 93.31 104 ILE A CA 1
ATOM 847 C C . ILE A 1 104 ? 2.879 -0.278 -5.081 1.00 93.31 104 ILE A C 1
ATOM 849 O O . ILE A 1 104 ? 3.816 0.273 -5.661 1.00 93.31 104 ILE A O 1
ATOM 853 N N . LEU A 1 105 ? 1.917 0.409 -4.464 1.00 92.56 105 LEU A N 1
ATOM 854 C CA . LEU A 1 105 ? 1.858 1.865 -4.458 1.00 92.56 105 LEU A CA 1
ATOM 855 C C . LEU A 1 105 ? 3.072 2.483 -3.756 1.00 92.56 105 LEU A C 1
ATOM 857 O O . LEU A 1 105 ? 3.659 3.434 -4.271 1.00 92.56 105 LEU A O 1
ATOM 861 N N . PHE A 1 106 ? 3.490 1.920 -2.620 1.00 92.06 106 PHE A N 1
ATOM 862 C CA . PHE A 1 106 ? 4.685 2.366 -1.911 1.00 92.06 106 PHE A CA 1
ATOM 863 C C . PHE A 1 106 ? 5.958 2.130 -2.730 1.00 92.06 106 PHE A C 1
ATOM 865 O O . PHE A 1 106 ? 6.805 3.017 -2.801 1.00 92.06 106 PHE A O 1
ATOM 872 N N . LYS A 1 107 ? 6.089 0.974 -3.397 1.00 90.81 107 LYS A N 1
ATOM 873 C CA . LYS A 1 107 ? 7.228 0.687 -4.284 1.00 90.81 107 LYS A CA 1
ATOM 874 C C . LYS A 1 107 ? 7.305 1.702 -5.424 1.00 90.81 107 LYS A C 1
ATOM 876 O O . LYS A 1 107 ? 8.369 2.271 -5.656 1.00 90.81 107 LYS A O 1
ATOM 881 N N . TRP A 1 108 ? 6.180 1.983 -6.085 1.00 91.44 108 TRP A N 1
ATOM 882 C CA . TRP A 1 108 ? 6.103 3.032 -7.103 1.00 91.44 108 TRP A CA 1
ATOM 883 C C . TRP A 1 108 ? 6.510 4.396 -6.538 1.00 91.44 108 TRP A C 1
ATOM 885 O O . TRP A 1 108 ? 7.378 5.057 -7.105 1.00 91.44 108 TRP A O 1
ATOM 895 N N . PHE A 1 109 ? 5.959 4.791 -5.389 1.00 89.12 109 PHE A N 1
ATOM 896 C CA . PHE A 1 109 ? 6.302 6.061 -4.757 1.00 89.12 109 PHE A CA 1
ATOM 897 C C . PHE A 1 109 ? 7.794 6.146 -4.406 1.00 89.12 109 PHE A C 1
ATOM 899 O O . PHE A 1 109 ? 8.422 7.171 -4.656 1.00 89.12 109 PHE A O 1
ATOM 906 N N . SER A 1 110 ? 8.387 5.077 -3.869 1.00 87.50 110 SER A N 1
ATOM 907 C CA . SER A 1 110 ? 9.813 5.019 -3.530 1.00 87.50 110 SER A CA 1
ATOM 908 C C . SER A 1 110 ? 10.701 5.182 -4.763 1.00 87.50 110 SER A C 1
ATOM 910 O O . SER A 1 110 ? 11.722 5.857 -4.681 1.00 87.50 110 SER A O 1
ATOM 912 N N . ILE A 1 111 ? 10.319 4.600 -5.904 1.00 86.94 111 ILE A N 1
ATOM 913 C CA . ILE A 1 111 ? 11.053 4.762 -7.168 1.00 86.94 111 ILE A CA 1
ATOM 914 C C . ILE A 1 111 ? 10.940 6.210 -7.662 1.00 86.94 111 ILE A C 1
ATOM 916 O O . ILE A 1 111 ? 11.947 6.824 -8.001 1.00 86.94 111 ILE A O 1
ATOM 920 N N . MET A 1 112 ? 9.729 6.778 -7.656 1.00 84.00 112 MET A N 1
ATOM 921 C CA . MET A 1 112 ? 9.473 8.137 -8.151 1.00 84.00 112 MET A CA 1
ATOM 922 C C . MET A 1 112 ? 10.090 9.234 -7.275 1.00 84.00 112 MET A C 1
ATOM 924 O O . MET A 1 112 ? 10.425 10.305 -7.774 1.00 84.00 112 MET A O 1
ATOM 928 N N . SER A 1 113 ? 10.201 8.987 -5.969 1.00 82.75 113 SER A N 1
ATOM 929 C CA . SER A 1 113 ? 10.753 9.930 -4.989 1.00 82.75 113 SER A CA 1
ATOM 930 C C . SER A 1 113 ? 12.259 9.766 -4.770 1.00 82.75 113 SER A C 1
ATOM 932 O O . SER A 1 113 ? 12.869 10.593 -4.092 1.00 82.75 113 SER A O 1
ATOM 934 N N . SER A 1 114 ? 12.870 8.723 -5.341 1.00 77.94 114 SER A N 1
ATOM 935 C CA . SER A 1 114 ? 14.293 8.455 -5.177 1.00 77.94 114 SER A CA 1
ATOM 936 C C . SER A 1 114 ? 15.150 9.522 -5.854 1.00 77.94 114 SER A C 1
ATOM 938 O O . SER A 1 114 ? 15.114 9.706 -7.069 1.00 77.94 114 SER A O 1
ATOM 940 N N . THR A 1 115 ? 15.987 10.184 -5.061 1.00 65.75 115 THR A N 1
ATOM 941 C CA . THR A 1 115 ? 16.979 11.164 -5.524 1.00 65.75 115 THR A CA 1
ATOM 942 C C . THR A 1 115 ? 18.385 10.573 -5.673 1.00 65.75 115 THR A C 1
ATOM 944 O O . THR A 1 115 ? 19.282 11.241 -6.184 1.00 65.75 115 THR A O 1
ATOM 947 N N . HIS A 1 116 ? 18.605 9.322 -5.251 1.00 66.44 116 HIS A N 1
ATOM 948 C CA . HIS A 1 116 ? 19.914 8.672 -5.306 1.00 66.44 116 HIS A CA 1
ATOM 949 C C . HIS A 1 116 ? 20.113 7.935 -6.632 1.00 66.44 116 HIS A C 1
ATOM 951 O O . HIS A 1 116 ? 19.296 7.099 -7.013 1.00 66.44 116 HIS A O 1
ATOM 957 N N . ALA A 1 117 ? 21.248 8.175 -7.297 1.00 57.22 117 ALA A N 1
ATOM 958 C CA . ALA A 1 117 ? 21.586 7.572 -8.591 1.00 57.22 117 ALA A CA 1
ATOM 959 C C . ALA A 1 117 ? 21.644 6.028 -8.578 1.00 57.22 117 ALA A C 1
ATOM 961 O O . ALA A 1 117 ? 21.587 5.414 -9.636 1.00 57.22 117 ALA A O 1
ATOM 962 N N . SER A 1 118 ? 21.758 5.406 -7.400 1.00 57.66 118 SER A N 1
ATOM 963 C CA . SER A 1 118 ? 21.757 3.950 -7.209 1.00 57.66 118 SER A CA 1
ATOM 964 C C . SER A 1 118 ? 20.362 3.312 -7.230 1.00 57.66 118 SER A C 1
ATOM 966 O O . SER A 1 118 ? 20.258 2.112 -7.455 1.00 57.66 118 SER A O 1
ATOM 968 N N . VAL A 1 119 ? 19.308 4.095 -6.984 1.00 57.12 119 VAL A N 1
ATOM 969 C CA . VAL A 1 119 ? 17.901 3.643 -6.940 1.00 57.12 119 VAL A CA 1
ATOM 970 C C . VAL A 1 119 ? 17.061 4.337 -8.021 1.00 57.12 119 VAL A C 1
ATOM 972 O O . VAL A 1 119 ? 16.012 3.840 -8.421 1.00 57.12 119 VAL A O 1
ATOM 975 N N . ALA A 1 120 ? 17.522 5.486 -8.521 1.00 59.72 120 ALA A N 1
ATOM 976 C CA . ALA A 1 120 ? 16.982 6.126 -9.714 1.00 59.72 120 ALA A CA 1
ATOM 977 C C . ALA A 1 120 ? 17.148 5.219 -10.948 1.00 59.72 120 ALA A C 1
ATOM 979 O O . ALA A 1 120 ? 17.967 4.301 -10.940 1.00 59.72 120 ALA A O 1
ATOM 980 N N . LEU A 1 121 ? 16.398 5.509 -12.020 1.00 67.12 121 LEU A N 1
ATOM 981 C CA . LEU A 1 121 ? 16.481 4.859 -13.340 1.00 67.12 121 LEU A CA 1
ATOM 982 C C . LEU A 1 121 ? 17.846 5.120 -14.013 1.00 67.12 121 LEU A C 1
ATOM 984 O O . LEU A 1 121 ? 17.948 5.802 -15.029 1.00 67.12 121 LEU A O 1
ATOM 988 N N . SER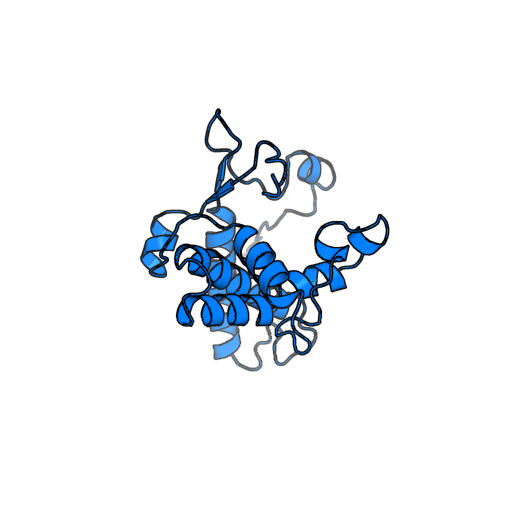 A 1 122 ? 18.908 4.615 -13.402 1.00 68.62 122 SER A N 1
ATOM 989 C CA . SER A 1 122 ? 20.295 4.759 -13.802 1.00 68.62 122 SER A CA 1
ATOM 990 C C . SER A 1 122 ? 20.760 3.477 -14.470 1.00 68.62 122 SER A C 1
ATOM 992 O O . SER A 1 122 ? 20.481 2.377 -13.999 1.00 68.62 122 SER A O 1
ATOM 994 N N . HIS A 1 123 ? 21.544 3.614 -15.534 1.00 69.38 123 HIS A N 1
ATOM 995 C CA . HIS A 1 123 ? 22.163 2.480 -16.221 1.00 69.38 123 HIS A CA 1
ATOM 996 C C . HIS A 1 123 ? 23.373 1.900 -15.470 1.00 69.38 123 HIS A C 1
ATOM 998 O O . HIS A 1 123 ? 24.048 1.021 -15.997 1.00 69.38 123 HIS A O 1
ATOM 1004 N N . HIS A 1 124 ? 23.661 2.366 -14.248 1.00 70.00 124 HIS A N 1
ATOM 1005 C CA . HIS A 1 124 ? 24.764 1.841 -13.439 1.00 70.00 124 HIS A CA 1
ATOM 1006 C C . HIS A 1 124 ? 24.611 0.341 -13.139 1.00 70.00 124 HIS A C 1
ATOM 1008 O O . HIS A 1 124 ? 25.603 -0.378 -13.070 1.00 70.00 124 HIS A O 1
ATOM 1014 N N . ASN A 1 125 ? 23.371 -0.138 -13.007 1.00 77.19 125 ASN A N 1
ATOM 1015 C CA . ASN A 1 125 ? 23.053 -1.558 -12.925 1.00 77.19 125 ASN A CA 1
ATOM 1016 C C . ASN A 1 125 ? 21.911 -1.872 -13.900 1.00 77.19 125 ASN A C 1
ATOM 1018 O O . ASN A 1 125 ? 20.755 -1.530 -13.646 1.00 77.19 125 ASN A O 1
ATOM 1022 N N . SER A 1 126 ? 22.247 -2.503 -15.027 1.00 80.06 126 SER A N 1
ATOM 1023 C CA . SER A 1 126 ? 21.294 -2.807 -16.100 1.00 80.06 126 SER A CA 1
ATOM 1024 C C . SER A 1 126 ? 20.156 -3.719 -15.646 1.00 80.06 126 SER A C 1
ATOM 1026 O O . SER A 1 126 ? 19.022 -3.511 -16.065 1.00 80.06 126 SER A O 1
ATOM 1028 N N . ASN A 1 127 ? 20.424 -4.668 -14.745 1.00 83.38 127 ASN A N 1
ATOM 1029 C CA . ASN A 1 127 ? 19.397 -5.583 -14.255 1.00 83.38 127 ASN A CA 1
ATOM 1030 C C . ASN A 1 127 ? 18.340 -4.842 -13.416 1.00 83.38 127 ASN A C 1
ATOM 1032 O O . ASN A 1 127 ? 17.146 -4.919 -13.691 1.00 83.38 127 ASN A O 1
ATOM 1036 N N . ILE A 1 128 ? 18.784 -4.018 -12.457 1.00 82.31 128 ILE A N 1
ATOM 1037 C CA . ILE A 1 128 ? 17.878 -3.200 -11.629 1.00 82.31 128 ILE A CA 1
ATOM 1038 C C . ILE A 1 128 ? 17.058 -2.246 -12.505 1.00 82.31 128 ILE A C 1
ATOM 1040 O O . ILE A 1 128 ? 15.871 -2.027 -12.253 1.00 82.31 128 ILE A O 1
ATOM 1044 N N . TYR A 1 129 ? 17.674 -1.685 -13.546 1.00 83.94 129 TYR A N 1
ATOM 1045 C CA . TYR A 1 129 ? 16.986 -0.830 -14.504 1.00 83.94 129 TYR A CA 1
ATOM 1046 C C . TYR A 1 129 ? 15.856 -1.576 -15.229 1.00 83.94 129 TYR A C 1
ATOM 1048 O O . TYR A 1 129 ? 14.720 -1.098 -15.238 1.00 83.94 129 TYR A O 1
ATOM 1056 N N . GLU A 1 130 ? 16.137 -2.749 -15.800 1.00 86.50 130 GLU A N 1
ATOM 1057 C CA . GLU A 1 130 ? 15.145 -3.549 -16.527 1.00 86.50 130 GLU A CA 1
ATOM 1058 C C . GLU A 1 130 ? 13.996 -4.003 -15.619 1.00 86.50 130 GLU A C 1
ATOM 1060 O O . GLU A 1 130 ? 12.829 -3.824 -15.979 1.00 86.50 130 GLU A O 1
ATOM 1065 N N . GLU A 1 131 ? 14.302 -4.486 -14.412 1.00 87.94 131 GLU A N 1
ATOM 1066 C CA . GLU A 1 131 ? 13.303 -4.858 -13.402 1.00 87.94 131 GLU A CA 1
ATOM 1067 C C . GLU A 1 131 ? 12.417 -3.667 -13.004 1.00 87.94 131 GLU A C 1
ATOM 1069 O O . GLU A 1 131 ? 11.194 -3.793 -12.892 1.00 87.94 131 GLU A O 1
ATOM 1074 N N . THR A 1 132 ? 13.015 -2.487 -12.820 1.00 87.31 132 THR A N 1
ATOM 1075 C CA . THR A 1 132 ? 12.285 -1.266 -12.450 1.00 87.31 132 THR A CA 1
ATOM 1076 C C . THR A 1 132 ? 11.375 -0.807 -13.585 1.00 87.31 132 THR A C 1
ATOM 1078 O O . THR A 1 132 ? 10.215 -0.476 -13.345 1.00 87.31 132 THR A O 1
ATOM 1081 N N . VAL A 1 133 ? 11.852 -0.823 -14.832 1.00 88.50 133 VAL A N 1
ATOM 1082 C CA . VAL A 1 133 ? 11.043 -0.466 -16.008 1.00 88.50 133 VAL A CA 1
ATOM 1083 C C . VAL A 1 133 ? 9.904 -1.466 -16.219 1.00 88.50 133 VAL A C 1
ATOM 1085 O O . VAL A 1 133 ? 8.782 -1.049 -16.515 1.00 88.50 133 VAL A O 1
ATOM 1088 N N . ALA A 1 134 ? 10.159 -2.765 -16.050 1.00 91.56 134 ALA A N 1
ATOM 1089 C CA . ALA A 1 134 ? 9.130 -3.799 -16.120 1.00 91.56 134 ALA A CA 1
ATOM 1090 C C . ALA A 1 134 ? 8.050 -3.577 -15.050 1.00 91.56 134 ALA A C 1
ATOM 1092 O O . ALA A 1 134 ? 6.863 -3.531 -15.379 1.00 91.56 134 ALA A O 1
ATOM 1093 N N . PHE A 1 135 ? 8.461 -3.322 -13.804 1.00 92.50 135 PHE A N 1
ATOM 1094 C CA . PHE A 1 135 ? 7.550 -2.982 -12.712 1.00 92.50 135 PHE A CA 1
ATOM 1095 C C . PHE A 1 135 ? 6.731 -1.717 -13.005 1.00 92.50 135 PHE A C 1
ATOM 1097 O O . PHE A 1 135 ? 5.529 -1.698 -12.763 1.00 92.50 135 PHE A O 1
ATOM 1104 N N . LEU A 1 136 ? 7.340 -0.654 -13.541 1.00 91.19 136 LEU A N 1
ATOM 1105 C CA . LEU A 1 136 ? 6.617 0.584 -13.856 1.00 91.19 136 LEU A CA 1
ATOM 1106 C C . LEU A 1 136 ? 5.565 0.374 -14.953 1.00 91.19 136 LEU A C 1
ATOM 1108 O O . LEU A 1 136 ? 4.465 0.915 -14.848 1.00 91.19 136 LEU A O 1
ATOM 1112 N N . LYS A 1 137 ? 5.871 -0.424 -15.984 1.00 92.00 137 LYS A N 1
ATOM 1113 C CA . LYS A 1 137 ? 4.898 -0.793 -17.028 1.00 92.00 137 LYS A CA 1
ATOM 1114 C C . LYS A 1 137 ? 3.732 -1.588 -16.447 1.00 92.00 137 LYS A C 1
ATOM 1116 O O . LYS A 1 137 ? 2.582 -1.301 -16.763 1.00 92.00 137 LYS A O 1
ATOM 1121 N N . GLU A 1 138 ? 4.029 -2.543 -15.573 1.00 90.94 138 GLU A N 1
ATOM 1122 C CA . GLU A 1 138 ? 3.027 -3.342 -14.870 1.00 90.94 138 GLU A CA 1
ATOM 1123 C C . GLU A 1 138 ? 2.160 -2.485 -13.936 1.00 90.94 138 GLU A C 1
ATOM 1125 O O . GLU A 1 138 ? 0.939 -2.608 -13.935 1.00 90.94 138 GLU A O 1
ATOM 1130 N N . PHE A 1 139 ? 2.765 -1.550 -13.201 1.00 91.69 139 PHE A N 1
ATOM 1131 C CA . PHE A 1 139 ? 2.041 -0.604 -12.358 1.00 91.69 139 PHE A CA 1
ATOM 1132 C C . PHE A 1 139 ? 1.072 0.263 -13.169 1.00 91.69 139 PHE A C 1
ATOM 1134 O O . PHE A 1 139 ? -0.072 0.453 -12.761 1.00 91.69 139 PHE A O 1
ATOM 1141 N N . ILE A 1 140 ? 1.510 0.774 -14.327 1.00 88.94 140 ILE A N 1
ATOM 1142 C CA . ILE A 1 140 ? 0.649 1.549 -15.231 1.00 88.94 140 ILE A CA 1
ATOM 1143 C C . ILE A 1 140 ? -0.553 0.710 -15.672 1.00 88.94 140 ILE A C 1
ATOM 1145 O O . ILE A 1 140 ? -1.676 1.207 -15.602 1.00 88.94 140 ILE A O 1
ATOM 1149 N N . ASP A 1 141 ? -0.327 -0.541 -16.078 1.00 89.12 141 ASP A N 1
ATOM 1150 C CA . ASP A 1 141 ? -1.392 -1.460 -16.492 1.00 89.12 141 ASP A CA 1
ATOM 1151 C C . ASP A 1 141 ? -2.407 -1.678 -15.357 1.00 89.12 141 ASP A C 1
ATOM 1153 O O . ASP A 1 141 ? -3.600 -1.437 -15.543 1.00 89.12 141 ASP A O 1
ATOM 1157 N N . ILE A 1 142 ? -1.932 -2.001 -14.147 1.00 89.50 142 ILE A N 1
ATOM 1158 C CA . ILE A 1 142 ? -2.783 -2.191 -12.961 1.00 89.50 142 ILE A CA 1
ATOM 1159 C C . ILE A 1 142 ? -3.633 -0.943 -12.694 1.00 89.50 142 ILE A C 1
ATOM 1161 O O . ILE A 1 142 ? -4.852 -1.041 -12.581 1.00 89.50 142 ILE A O 1
ATOM 1165 N N . ILE A 1 143 ? -3.020 0.244 -12.617 1.00 87.25 143 ILE A N 1
ATOM 1166 C CA . ILE A 1 143 ? -3.739 1.484 -12.288 1.00 87.25 143 ILE A CA 1
ATOM 1167 C C . ILE A 1 143 ? -4.756 1.866 -13.372 1.00 87.25 143 ILE A C 1
ATOM 1169 O O . ILE A 1 143 ? -5.824 2.387 -13.047 1.00 87.25 143 ILE A O 1
ATOM 1173 N N . GLN A 1 144 ? -4.457 1.615 -14.650 1.00 84.56 144 GLN A N 1
ATOM 1174 C CA . GLN A 1 144 ? -5.384 1.881 -15.758 1.00 84.56 144 GLN A CA 1
ATOM 1175 C C . GLN A 1 144 ? -6.603 0.954 -15.750 1.00 84.56 144 GLN A C 1
ATOM 1177 O O . GLN A 1 144 ? -7.678 1.355 -16.198 1.00 84.56 144 GLN A O 1
ATOM 1182 N N . LYS A 1 145 ? -6.434 -0.261 -15.230 1.00 85.56 145 LYS A N 1
ATOM 1183 C CA . LYS A 1 145 ? -7.465 -1.300 -15.155 1.00 85.56 145 LYS A CA 1
ATOM 1184 C C . LYS A 1 145 ? -8.278 -1.279 -13.863 1.00 85.56 145 LYS A C 1
ATOM 1186 O O . LYS A 1 145 ? -9.247 -2.020 -13.745 1.00 85.56 145 LYS A O 1
ATOM 1191 N N . ILE A 1 146 ? -7.931 -0.433 -12.891 1.00 85.50 146 ILE A N 1
ATOM 1192 C CA . ILE A 1 146 ? -8.773 -0.238 -11.707 1.00 85.50 146 ILE A CA 1
ATOM 1193 C C . ILE A 1 146 ? -10.087 0.427 -12.124 1.00 85.50 146 ILE A C 1
ATOM 1195 O O . ILE A 1 146 ? -10.114 1.489 -12.750 1.00 85.50 146 ILE A O 1
ATOM 1199 N N . HIS A 1 147 ? -11.197 -0.179 -11.722 1.00 81.75 147 HIS A N 1
ATOM 1200 C CA . HIS A 1 147 ? -12.535 0.347 -11.945 1.00 81.75 147 HIS A CA 1
ATOM 1201 C C . HIS A 1 147 ? -13.062 0.999 -10.672 1.00 81.75 147 HIS A C 1
ATOM 1203 O O . HIS A 1 147 ? -12.826 0.506 -9.569 1.00 81.75 147 HIS A O 1
ATOM 1209 N N . VAL A 1 148 ? -13.812 2.094 -10.817 1.00 77.94 148 VAL A N 1
ATOM 1210 C CA . VAL A 1 148 ? -14.500 2.717 -9.687 1.00 77.94 148 VAL A CA 1
ATOM 1211 C C . VAL A 1 148 ? -16.000 2.611 -9.877 1.00 77.94 148 VAL A C 1
ATOM 1213 O O . VAL A 1 148 ? -16.571 3.194 -10.786 1.00 77.94 148 VAL A O 1
ATOM 1216 N N . THR A 1 149 ? -16.691 1.891 -9.007 1.00 72.12 149 THR A N 1
ATOM 1217 C CA . THR A 1 149 ? -18.157 1.838 -9.065 1.00 72.12 149 THR A CA 1
ATOM 1218 C C . THR A 1 149 ? -18.723 2.868 -8.099 1.00 72.12 149 THR A C 1
ATOM 1220 O O . THR A 1 149 ? -18.393 2.833 -6.914 1.00 72.12 149 THR A O 1
ATOM 1223 N N . SER A 1 150 ? -19.560 3.788 -8.580 1.00 60.84 150 SER A N 1
ATOM 1224 C CA . SER A 1 150 ? -20.438 4.584 -7.711 1.00 60.84 150 SER A CA 1
ATOM 1225 C C . SER A 1 150 ? -21.764 3.829 -7.564 1.00 60.84 150 SER A C 1
ATOM 1227 O O . SER A 1 150 ? -22.144 3.113 -8.487 1.00 60.84 150 SER A O 1
ATOM 1229 N N . GLY A 1 151 ? -22.431 3.914 -6.411 1.00 60.41 151 GLY A N 1
ATOM 1230 C CA . GLY A 1 151 ? -23.652 3.137 -6.137 1.00 60.41 151 GLY A CA 1
ATOM 1231 C C . GLY A 1 151 ? -24.743 3.238 -7.222 1.00 60.41 151 GLY A C 1
ATOM 1232 O O . GLY A 1 151 ? -24.786 4.217 -7.961 1.00 60.41 151 GLY A O 1
ATOM 1233 N N . ASP A 1 152 ? -25.599 2.208 -7.281 1.00 53.56 152 ASP A N 1
ATOM 1234 C CA . ASP A 1 152 ? -26.780 1.928 -8.135 1.00 53.56 152 ASP A CA 1
ATOM 1235 C C . ASP A 1 152 ? -26.708 2.162 -9.656 1.00 53.56 152 ASP A C 1
ATOM 1237 O O . ASP A 1 152 ? -27.520 1.602 -10.390 1.00 53.56 152 ASP A O 1
ATOM 1241 N N . THR A 1 153 ? -25.735 2.899 -10.186 1.00 51.94 153 THR A N 1
ATOM 1242 C CA . THR A 1 153 ? -25.644 3.182 -11.624 1.00 51.94 153 THR A CA 1
ATOM 1243 C C . THR A 1 153 ? -24.226 3.011 -12.146 1.00 51.94 153 THR A C 1
ATOM 1245 O O . THR A 1 153 ? -23.455 3.966 -12.192 1.00 51.94 153 THR A O 1
ATOM 1248 N N . GLY A 1 154 ? -23.943 1.793 -12.614 1.00 57.09 154 GLY A N 1
ATOM 1249 C CA . GLY A 1 154 ? -22.948 1.506 -13.646 1.00 57.09 154 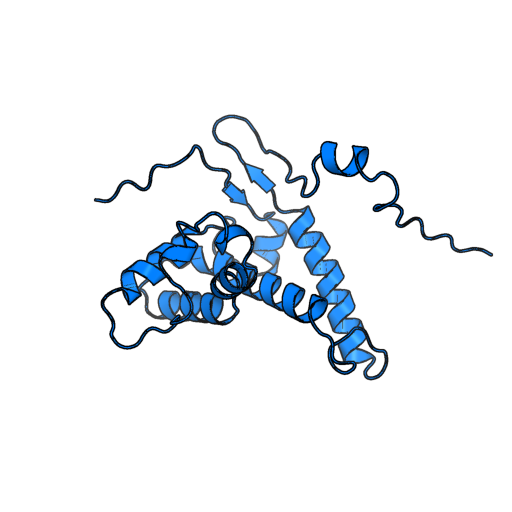GLY A CA 1
ATOM 1250 C C . GLY A 1 154 ? -21.473 1.646 -13.256 1.00 57.09 154 GLY A C 1
ATOM 1251 O O . GLY A 1 154 ? -21.064 2.449 -12.422 1.00 57.09 154 GLY A O 1
ATOM 1252 N N . ILE A 1 155 ? -20.643 0.839 -13.914 1.00 54.78 155 ILE A N 1
ATOM 1253 C CA . ILE A 1 155 ? -19.182 0.915 -13.841 1.00 54.78 155 ILE A CA 1
ATOM 1254 C C . ILE A 1 155 ? -18.749 2.322 -14.275 1.00 54.78 155 ILE A C 1
ATOM 1256 O O . ILE A 1 155 ? -18.937 2.702 -15.431 1.00 54.78 155 ILE A O 1
ATOM 1260 N N . VAL A 1 156 ? -18.147 3.102 -13.373 1.00 59.28 156 VAL A N 1
ATOM 1261 C CA . VAL A 1 156 ? -17.483 4.354 -13.744 1.00 59.28 156 VAL A CA 1
ATOM 1262 C C . VAL A 1 156 ? -16.020 4.012 -14.015 1.00 59.28 156 VAL A C 1
ATOM 1264 O O . VAL A 1 156 ? -15.266 3.601 -13.135 1.00 59.28 156 VAL A O 1
ATOM 1267 N N . HIS A 1 157 ? -15.587 4.146 -15.266 1.00 54.50 157 HIS A N 1
ATOM 1268 C CA . HIS A 1 157 ? -14.164 4.019 -15.571 1.00 54.50 157 HIS A CA 1
ATOM 1269 C C . HIS A 1 157 ? -13.386 5.071 -14.775 1.00 54.50 157 HIS A C 1
ATOM 1271 O O . HIS A 1 157 ? -13.666 6.270 -14.887 1.00 54.50 157 HIS A O 1
ATOM 1277 N N . TRP A 1 158 ? -12.410 4.625 -13.982 1.00 51.38 158 TRP A N 1
ATOM 1278 C CA . TRP A 1 158 ? -11.482 5.521 -13.308 1.00 51.38 158 TRP A CA 1
ATOM 1279 C C . TRP A 1 158 ? -10.736 6.332 -14.370 1.00 51.38 158 TRP A C 1
ATOM 1281 O O . TRP A 1 158 ? -9.943 5.805 -15.146 1.00 51.38 158 TRP A O 1
ATOM 1291 N N . LYS A 1 159 ? -11.019 7.636 -14.445 1.00 53.28 159 LYS A N 1
ATOM 1292 C CA . LYS A 1 159 ? -10.200 8.588 -15.199 1.00 53.28 159 LYS A CA 1
ATOM 1293 C C . LYS A 1 159 ? -9.361 9.363 -14.188 1.00 53.28 159 LYS A C 1
ATOM 1295 O O . LYS A 1 159 ? -9.896 10.308 -13.607 1.00 53.28 159 LYS A O 1
ATOM 1300 N N . PRO A 1 160 ? -8.074 9.015 -13.985 1.00 47.72 160 PRO A N 1
ATOM 1301 C CA . PRO A 1 160 ? -7.222 9.695 -13.003 1.00 47.72 160 PRO A CA 1
ATOM 1302 C C . PRO A 1 160 ? -7.095 11.201 -13.284 1.00 47.72 160 PRO A C 1
ATOM 1304 O O . PRO A 1 160 ? -6.885 11.996 -12.373 1.00 47.72 160 PRO A O 1
ATOM 1307 N N . PHE A 1 161 ? -7.312 11.612 -14.538 1.00 45.62 161 PHE A N 1
ATOM 1308 C CA . PHE A 1 161 ? -7.351 13.004 -14.966 1.00 45.62 161 PHE A CA 1
ATOM 1309 C C . PHE A 1 161 ? -8.694 13.274 -15.648 1.00 45.62 161 PHE A C 1
ATOM 1311 O O . PHE A 1 161 ? -8.954 12.821 -16.765 1.00 45.62 161 PHE A O 1
ATOM 1318 N N . SER A 1 162 ? -9.590 13.996 -14.973 1.00 41.69 162 SER A N 1
ATOM 1319 C CA . SER A 1 162 ? -10.831 14.450 -15.609 1.00 41.69 162 SER A CA 1
ATOM 1320 C C . SER A 1 162 ? -10.5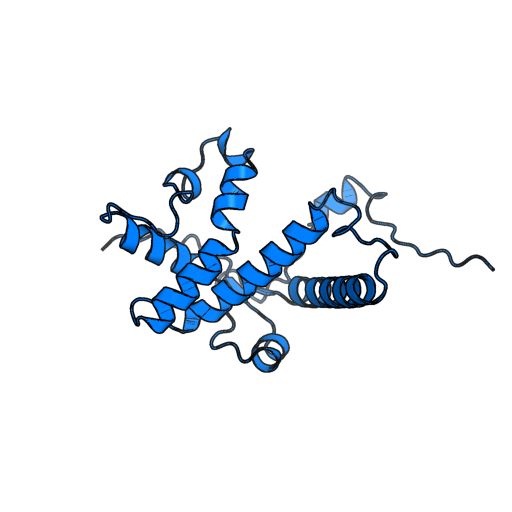13 15.310 -16.845 1.00 41.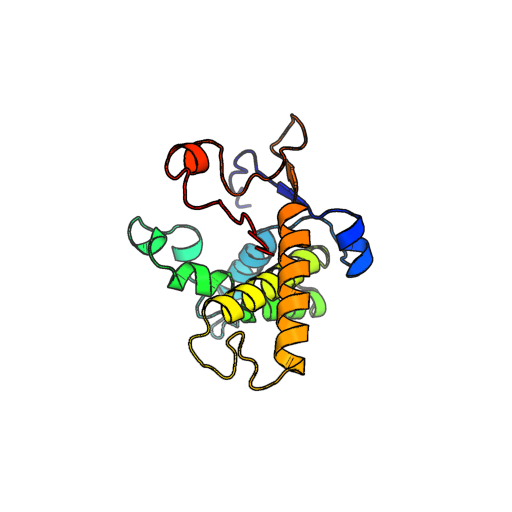69 162 SER A C 1
ATOM 1322 O O . SER A 1 162 ? -9.466 15.962 -16.906 1.00 41.69 162 SER A O 1
ATOM 1324 N N . LYS A 1 163 ? -11.440 15.388 -17.813 1.00 46.03 163 LYS A N 1
ATOM 1325 C CA . LYS A 1 163 ? -11.326 16.257 -19.010 1.00 46.03 163 LYS A CA 1
ATOM 1326 C C . LYS A 1 163 ? -10.929 17.709 -18.671 1.00 46.03 163 LYS A C 1
ATOM 1328 O O . LYS A 1 163 ? -10.326 18.388 -19.494 1.00 46.03 163 LYS A O 1
ATOM 1333 N N . ARG A 1 164 ? -11.216 18.156 -17.442 1.00 38.03 164 ARG A N 1
ATOM 1334 C CA . ARG A 1 164 ? -10.900 19.485 -16.905 1.00 38.03 164 ARG A CA 1
ATOM 1335 C C . ARG A 1 164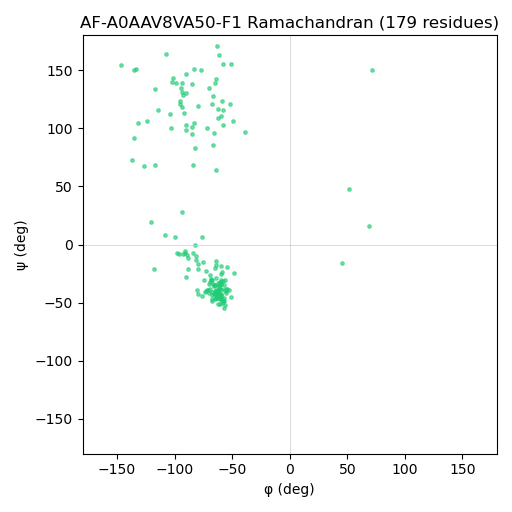 ? -9.402 19.732 -16.679 1.00 38.03 164 ARG A C 1
ATOM 1337 O O . ARG A 1 164 ? -8.975 20.880 -16.704 1.00 38.03 164 ARG A O 1
ATOM 1344 N N . PHE A 1 165 ? -8.604 18.686 -16.451 1.00 39.59 165 PHE A N 1
ATOM 1345 C CA . PHE A 1 165 ? -7.147 18.801 -16.307 1.00 39.59 165 PHE A CA 1
ATOM 1346 C C . PHE A 1 165 ? -6.470 18.912 -17.683 1.00 39.59 165 PHE A C 1
ATOM 1348 O O . PHE A 1 165 ? -5.631 19.785 -17.895 1.00 39.59 165 PHE A O 1
ATOM 1355 N N . ALA A 1 166 ? -6.927 18.109 -18.652 1.00 44.66 166 ALA A N 1
ATOM 1356 C CA . ALA A 1 166 ? -6.460 18.144 -20.041 1.00 44.66 166 ALA A CA 1
ATOM 1357 C C . ALA A 1 166 ? -6.805 19.464 -20.760 1.00 44.66 166 ALA A C 1
ATOM 1359 O O . ALA A 1 166 ? -6.000 19.963 -21.539 1.00 44.66 166 ALA A O 1
ATOM 1360 N N . SER A 1 167 ? -7.961 20.072 -20.465 1.00 46.19 167 SER A N 1
ATOM 1361 C CA . SER A 1 167 ? -8.329 21.384 -21.020 1.00 46.19 167 SER A CA 1
ATOM 1362 C C . SER A 1 167 ? -7.536 22.548 -20.417 1.00 46.19 167 SER A C 1
ATOM 1364 O O . SER A 1 167 ? -7.460 23.610 -21.025 1.00 46.19 167 SER A O 1
ATOM 1366 N N . ARG A 1 168 ? -6.981 22.378 -19.208 1.00 37.41 168 ARG A N 1
ATOM 1367 C CA . ARG A 1 168 ? -6.235 23.424 -18.491 1.00 37.41 168 ARG A CA 1
ATOM 1368 C C . ARG A 1 168 ? -4.739 23.406 -18.809 1.00 37.41 168 ARG A C 1
ATOM 1370 O O . ARG A 1 168 ? -4.108 24.454 -18.763 1.00 37.41 168 ARG A O 1
ATOM 1377 N N . TYR A 1 169 ? -4.198 22.241 -19.166 1.00 43.09 169 TYR A N 1
ATOM 1378 C CA . TYR A 1 169 ? -2.791 22.058 -19.530 1.00 43.09 169 TYR A CA 1
ATOM 1379 C C . TYR A 1 169 ? -2.659 21.149 -20.764 1.00 43.09 169 TYR A C 1
ATOM 1381 O O . TYR A 1 169 ? -2.233 19.997 -20.647 1.00 43.09 169 TYR A O 1
ATOM 1389 N N . PRO A 1 170 ? -3.007 21.648 -21.964 1.00 43.78 170 PRO A N 1
ATOM 1390 C CA . PRO A 1 170 ? -3.018 20.844 -23.190 1.00 43.78 170 PRO A CA 1
ATOM 1391 C C . PRO A 1 170 ? -1.629 20.326 -23.606 1.00 43.78 170 PRO A C 1
ATOM 1393 O O . PRO A 1 170 ? -1.533 19.369 -24.370 1.00 43.78 170 PRO A O 1
ATOM 1396 N N . ASN A 1 171 ? -0.551 20.918 -23.079 1.00 41.78 171 ASN A N 1
ATOM 1397 C CA . ASN A 1 171 ? 0.827 20.585 -23.448 1.00 41.78 171 ASN A CA 1
ATOM 1398 C C . ASN A 1 171 ? 1.516 19.587 -22.502 1.00 41.78 171 ASN A C 1
ATOM 1400 O O . ASN A 1 171 ? 2.602 19.118 -22.821 1.00 41.78 171 ASN A O 1
ATOM 1404 N N . CYS A 1 172 ? 0.911 19.224 -21.365 1.00 37.88 172 CYS A N 1
ATOM 1405 C CA . CYS A 1 172 ? 1.555 18.340 -20.381 1.00 37.88 172 CYS A CA 1
ATOM 1406 C C . CYS A 1 172 ? 1.400 16.837 -20.686 1.00 37.88 172 CYS A C 1
ATOM 1408 O O . CYS A 1 172 ? 2.030 16.023 -20.024 1.00 37.88 172 CYS A O 1
ATOM 1410 N N . PHE A 1 173 ? 0.592 16.462 -21.686 1.00 39.69 173 PHE A N 1
ATOM 1411 C CA . PHE A 1 173 ? 0.302 15.060 -22.033 1.00 39.69 173 PHE A CA 1
ATOM 1412 C C . PHE A 1 173 ? 0.694 14.672 -23.472 1.00 39.69 173 PHE A C 1
ATOM 1414 O O . PHE A 1 173 ? 0.230 13.655 -23.984 1.00 39.69 173 PHE A O 1
ATOM 1421 N N . ARG A 1 174 ? 1.577 15.430 -24.141 1.00 34.34 174 ARG A N 1
ATOM 1422 C CA . ARG A 1 174 ? 2.222 14.950 -25.377 1.00 34.34 174 ARG A CA 1
ATOM 1423 C C . ARG A 1 174 ? 3.421 14.064 -25.035 1.00 34.34 174 ARG A C 1
ATOM 1425 O O . ARG A 1 174 ? 4.559 14.507 -25.099 1.00 34.34 174 ARG A O 1
ATOM 1432 N N . PHE A 1 175 ? 3.174 12.787 -24.759 1.00 37.22 175 PHE A N 1
ATOM 1433 C CA . PHE A 1 175 ? 4.162 11.753 -25.084 1.00 37.22 175 PHE A CA 1
ATOM 1434 C C . PHE A 1 175 ? 3.966 11.355 -26.549 1.00 37.22 175 PHE A C 1
ATOM 1436 O O . PHE A 1 175 ? 3.490 10.270 -26.865 1.00 37.22 175 PHE A O 1
ATOM 1443 N N . THR A 1 176 ? 4.283 12.265 -27.470 1.00 34.22 176 THR A N 1
ATOM 1444 C CA . THR A 1 176 ? 4.519 11.880 -28.862 1.00 34.22 176 THR A CA 1
ATOM 1445 C C . THR A 1 176 ? 5.998 11.571 -28.982 1.00 34.22 176 THR A C 1
ATOM 1447 O O . THR A 1 176 ? 6.818 12.482 -29.084 1.00 34.22 176 THR A O 1
ATOM 1450 N N . GLY A 1 177 ? 6.328 10.280 -28.930 1.00 34.44 177 GLY A N 1
ATOM 1451 C CA . GLY A 1 177 ? 7.596 9.783 -29.437 1.00 34.44 177 GLY A CA 1
ATOM 1452 C C . GLY A 1 177 ? 7.706 10.152 -30.912 1.00 34.44 177 GLY A C 1
ATOM 1453 O O . GLY A 1 177 ? 7.060 9.545 -31.760 1.00 34.44 177 GLY A O 1
ATOM 1454 N N . GLY A 1 178 ? 8.496 11.182 -31.199 1.00 29.70 178 GLY A N 1
ATOM 1455 C CA . GLY A 1 178 ? 9.053 11.407 -32.520 1.00 29.70 178 GLY A CA 1
ATOM 1456 C C . GLY A 1 178 ? 10.326 10.584 -32.625 1.00 29.70 178 GLY A C 1
ATOM 1457 O O . GLY A 1 178 ? 11.381 11.024 -32.181 1.00 29.70 178 GLY A O 1
ATOM 1458 N N . ILE A 1 179 ? 10.220 9.377 -33.176 1.00 36.16 179 ILE A N 1
ATOM 1459 C CA . ILE A 1 179 ? 11.367 8.728 -33.809 1.00 36.16 179 ILE A CA 1
ATOM 1460 C C . ILE A 1 179 ? 11.593 9.513 -35.104 1.00 36.16 179 ILE A C 1
ATOM 1462 O O . ILE A 1 179 ? 10.852 9.327 -36.068 1.00 36.16 179 ILE A O 1
ATOM 1466 N N . SER A 1 180 ? 12.567 10.422 -35.109 1.00 32.91 180 SER A N 1
ATOM 1467 C CA . SER A 1 180 ? 13.091 10.978 -36.357 1.00 32.91 180 SER A CA 1
ATOM 1468 C C . SER A 1 180 ? 14.065 9.970 -36.959 1.00 32.91 180 SER A C 1
ATOM 1470 O O . SER A 1 180 ? 15.055 9.606 -36.323 1.00 32.91 180 SER A O 1
ATOM 1472 N N . ARG A 1 181 ? 13.740 9.503 -38.167 1.00 34.50 181 ARG A 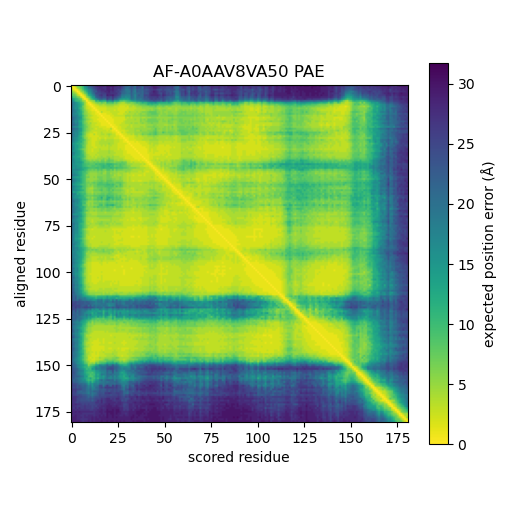N 1
ATOM 1473 C CA . ARG A 1 181 ? 14.742 9.095 -39.156 1.00 34.50 181 ARG A CA 1
ATOM 1474 C C . ARG A 1 181 ? 15.354 10.339 -39.782 1.00 34.50 181 ARG A C 1
ATOM 1476 O O . ARG A 1 181 ? 14.614 11.345 -39.877 1.00 34.50 181 ARG A O 1
#

Mean predicted aligned error: 10.94 Å

Radius of gyration: 19.02 Å; Cα contacts (8 Å, |Δi|>4): 159; chains: 1; bounding box: 52×38×64 Å

Nearest PDB structures (foldseek):
  6p5a-assembly1_G  TM=8.119E-01  e=1.185E-03  Drosophila melanogaster
  4zyr-assembly2_B  TM=1.871E-01  e=8.932E+00  Escherichia coli K-12